Protein AF-A0A844Q6A8-F1 (afdb_monomer)

Structure (mmCIF, N/CA/C/O backbone):
data_AF-A0A844Q6A8-F1
#
_entry.id   AF-A0A844Q6A8-F1
#
loop_
_atom_site.group_PDB
_atom_site.id
_atom_site.type_symbol
_atom_site.label_atom_id
_atom_site.label_alt_id
_atom_site.label_comp_id
_atom_site.label_asym_id
_atom_site.label_entity_id
_atom_site.label_seq_id
_atom_site.pdbx_PDB_ins_code
_atom_site.Cartn_x
_atom_site.Cartn_y
_atom_site.Cartn_z
_atom_site.occupancy
_atom_site.B_iso_or_equiv
_atom_site.auth_seq_id
_atom_site.auth_comp_id
_atom_site.auth_asym_id
_atom_site.auth_atom_id
_atom_site.pdbx_PDB_model_num
ATOM 1 N N . MET A 1 1 ? -21.910 -9.516 9.594 1.00 77.38 1 MET A N 1
ATOM 2 C CA . MET A 1 1 ? -21.596 -9.516 11.043 1.00 77.38 1 MET A CA 1
ATOM 3 C C . MET A 1 1 ? -21.850 -10.848 11.758 1.00 77.38 1 MET A C 1
ATOM 5 O O . MET A 1 1 ? -20.913 -11.322 12.379 1.00 77.38 1 MET A O 1
ATOM 9 N N . LYS A 1 2 ? -23.026 -11.506 11.664 1.00 84.50 2 LYS A N 1
ATOM 10 C CA . LYS A 1 2 ? -23.306 -12.778 12.391 1.00 84.50 2 LYS A CA 1
ATOM 11 C C . LYS A 1 2 ? -22.202 -13.844 12.253 1.00 84.50 2 LYS A C 1
ATOM 13 O O . LYS A 1 2 ? -21.763 -14.394 13.256 1.00 84.50 2 LYS A O 1
ATOM 18 N N . GLN A 1 3 ? -21.728 -14.094 11.029 1.00 91.56 3 GLN A N 1
ATOM 19 C CA . GLN A 1 3 ? -20.680 -15.093 10.781 1.00 91.56 3 GLN A CA 1
ATOM 20 C C . GLN A 1 3 ? -19.295 -14.675 11.298 1.00 91.56 3 GLN A C 1
ATOM 22 O O . GLN A 1 3 ? -18.543 -15.528 11.748 1.00 91.56 3 GLN A O 1
ATOM 27 N N . LEU A 1 4 ? -18.984 -13.374 11.335 1.00 91.50 4 LEU A N 1
ATOM 28 C CA . LEU A 1 4 ? -17.759 -12.886 11.983 1.00 91.50 4 LEU A CA 1
ATOM 29 C C . LEU A 1 4 ? -17.814 -13.122 13.494 1.00 91.50 4 LEU A C 1
ATOM 31 O O . LEU A 1 4 ? -16.847 -13.591 14.072 1.00 91.50 4 LEU A O 1
ATOM 35 N N . GLY A 1 5 ? -18.976 -12.912 14.122 1.00 93.25 5 GLY A N 1
ATOM 36 C CA . GLY A 1 5 ? -19.170 -13.248 15.535 1.00 93.25 5 GLY A CA 1
ATOM 37 C C . GLY A 1 5 ? -19.019 -14.747 15.829 1.00 93.25 5 GLY A C 1
ATOM 38 O O . GLY A 1 5 ? -18.483 -15.113 16.871 1.00 93.25 5 GLY A O 1
ATOM 39 N N . LYS A 1 6 ? -19.453 -15.626 14.912 1.00 94.75 6 LYS A N 1
ATOM 40 C CA . LYS A 1 6 ? -19.176 -17.073 14.992 1.00 94.75 6 LYS A CA 1
ATOM 41 C C . LYS A 1 6 ? -17.676 -17.344 14.866 1.00 94.75 6 LYS A C 1
ATOM 43 O O . LYS A 1 6 ? -17.137 -18.055 15.706 1.00 94.75 6 LYS A O 1
ATOM 48 N N . PHE A 1 7 ? -17.008 -16.749 13.876 1.00 96.06 7 PHE A N 1
ATOM 49 C CA . PHE A 1 7 ? -15.565 -16.892 13.674 1.00 96.06 7 PHE A CA 1
ATOM 50 C C . PHE A 1 7 ? -14.767 -16.498 14.923 1.00 96.06 7 PHE A C 1
ATOM 52 O O . PHE A 1 7 ? -13.986 -17.301 15.423 1.00 96.06 7 PHE A O 1
ATOM 59 N N . SER A 1 8 ? -15.056 -15.334 15.512 1.00 96.06 8 SER A N 1
ATO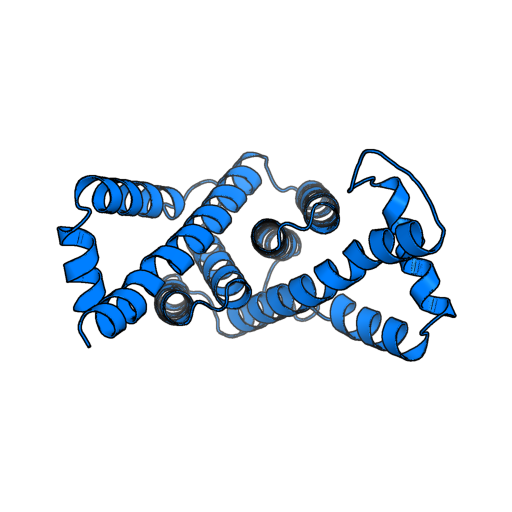M 60 C CA . SER A 1 8 ? -14.412 -14.884 16.751 1.00 96.06 8 SER A CA 1
ATOM 61 C C . SER A 1 8 ? -14.585 -15.874 17.908 1.00 96.06 8 SER A C 1
ATOM 63 O O . SER A 1 8 ? -13.649 -16.080 18.670 1.00 96.06 8 SER A O 1
ATOM 65 N N . LYS A 1 9 ? -15.746 -16.536 18.029 1.00 96.94 9 LYS A N 1
ATOM 66 C CA . LYS A 1 9 ? -15.982 -17.570 19.056 1.00 96.94 9 LYS A CA 1
ATOM 67 C C . LYS A 1 9 ? -15.253 -18.886 18.778 1.00 96.94 9 LYS A C 1
ATOM 69 O O . LYS A 1 9 ? -14.954 -19.607 19.723 1.00 96.94 9 LYS A O 1
ATOM 74 N N . LEU A 1 10 ? -14.992 -19.208 17.511 1.00 97.25 10 LEU A N 1
ATOM 75 C CA . LEU A 1 10 ? -14.234 -20.399 17.116 1.00 97.25 10 LEU A CA 1
ATOM 76 C C . LEU A 1 10 ? -12.726 -20.215 17.338 1.00 97.25 10 LEU A C 1
ATOM 78 O O . LEU A 1 10 ? -12.032 -21.185 17.628 1.00 97.25 10 LEU A O 1
ATOM 82 N N . THR A 1 11 ? -12.221 -18.982 17.246 1.00 96.88 11 THR A N 1
ATOM 83 C CA . THR A 1 11 ? -10.795 -18.658 17.419 1.00 96.88 11 THR A CA 1
ATOM 84 C C . THR A 1 11 ? -10.576 -17.508 18.418 1.00 96.88 11 THR A C 1
ATOM 86 O O . THR A 1 11 ? -9.990 -16.488 18.046 1.00 96.88 11 THR A O 1
ATOM 89 N N . PRO A 1 12 ? -11.024 -17.622 19.685 1.00 97.69 12 PRO A N 1
ATOM 90 C CA . PRO A 1 12 ? -11.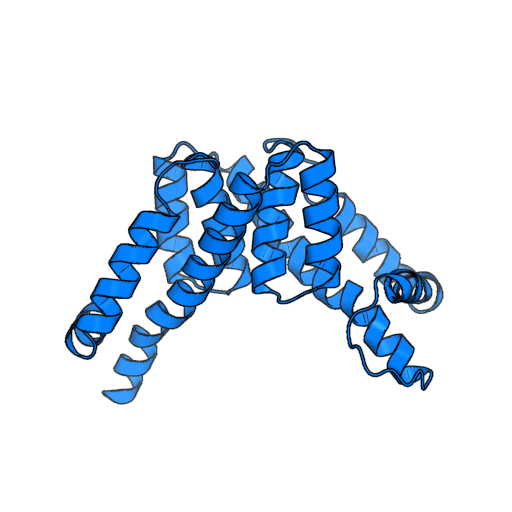106 -16.481 20.603 1.00 97.69 12 PRO A CA 1
ATOM 91 C C . PRO A 1 12 ? -9.743 -15.848 20.887 1.00 97.69 12 PRO A C 1
ATOM 93 O O . PRO A 1 12 ? -9.571 -14.654 20.680 1.00 97.69 12 PRO A O 1
ATOM 96 N N . LYS A 1 13 ? -8.729 -16.652 21.235 1.00 98.12 13 LYS A N 1
ATOM 97 C CA . LYS A 1 13 ? -7.377 -16.144 21.535 1.00 98.12 13 LYS A CA 1
ATOM 98 C C . LYS A 1 13 ? -6.770 -15.362 20.364 1.00 98.12 13 LYS A C 1
ATOM 100 O O . LYS A 1 13 ? -6.233 -14.277 20.559 1.00 98.12 13 LYS A O 1
ATOM 105 N N . SER A 1 14 ? -6.865 -15.906 19.150 1.00 97.69 14 SER A N 1
ATOM 106 C CA . SER A 1 14 ? -6.334 -15.263 17.942 1.00 97.69 14 SER A CA 1
ATOM 107 C C . SER A 1 14 ? -7.133 -14.021 17.557 1.00 97.69 14 SER A C 1
ATOM 109 O O . SER A 1 14 ? -6.548 -13.025 17.144 1.00 97.69 14 SER A O 1
ATOM 111 N N . ASN A 1 15 ? -8.458 -14.062 17.715 1.00 97.31 15 ASN A N 1
ATOM 112 C CA . ASN A 1 15 ? -9.315 -12.912 17.466 1.00 97.31 15 ASN A CA 1
ATOM 113 C C . ASN A 1 15 ? -8.988 -11.766 18.427 1.00 97.31 15 ASN A C 1
ATOM 115 O O . ASN A 1 15 ? -8.795 -10.646 17.972 1.00 97.31 15 ASN A O 1
ATOM 119 N N . ASP A 1 16 ? -8.880 -12.040 19.725 1.00 97.69 16 ASP A N 1
ATOM 120 C CA . ASP A 1 16 ? -8.599 -11.015 20.732 1.00 97.69 16 ASP A CA 1
ATOM 121 C C . ASP A 1 16 ? -7.222 -10.379 20.509 1.00 97.69 16 ASP A C 1
ATOM 123 O O . ASP A 1 16 ? -7.096 -9.155 20.546 1.00 97.69 16 ASP A O 1
ATOM 127 N N . ALA A 1 17 ? -6.208 -11.186 20.176 1.00 98.31 17 ALA A N 1
ATOM 128 C CA . ALA A 1 17 ? -4.882 -10.688 19.815 1.00 98.31 17 ALA A CA 1
ATOM 129 C C . ALA A 1 17 ? -4.913 -9.801 18.557 1.00 98.31 17 ALA A C 1
ATOM 131 O O . ALA A 1 17 ? -4.320 -8.722 18.552 1.00 98.31 17 ALA A O 1
ATOM 132 N N . PHE A 1 18 ? -5.637 -10.219 17.511 1.00 97.81 18 PHE A N 1
ATOM 133 C CA . PHE A 1 18 ? -5.799 -9.426 16.291 1.00 97.81 18 PHE A CA 1
ATOM 134 C C . PHE A 1 18 ? -6.503 -8.093 16.570 1.00 97.81 18 PHE A C 1
ATOM 136 O O . PHE A 1 18 ? -6.012 -7.052 16.143 1.00 97.81 18 PHE A O 1
ATOM 143 N N . GLN A 1 19 ? -7.610 -8.100 17.319 1.00 97.12 19 GLN A N 1
ATOM 144 C CA . GLN A 1 19 ? -8.348 -6.878 17.649 1.00 97.12 19 GLN A CA 1
ATOM 145 C C . GLN A 1 19 ? -7.512 -5.925 18.513 1.00 97.12 19 GLN A C 1
ATOM 147 O O . GLN A 1 19 ? -7.507 -4.720 18.261 1.00 97.12 19 GLN A O 1
ATOM 152 N N . ALA A 1 20 ? -6.767 -6.451 19.492 1.00 98.25 20 ALA A N 1
ATOM 153 C CA . ALA A 1 20 ? -5.880 -5.653 20.334 1.00 98.25 20 ALA A CA 1
ATOM 154 C C . ALA A 1 20 ? -4.760 -4.989 19.519 1.00 98.25 20 ALA A C 1
ATOM 156 O O . ALA A 1 20 ? -4.528 -3.789 19.655 1.00 98.25 20 ALA A O 1
ATOM 157 N N . TRP A 1 21 ? -4.096 -5.742 18.639 1.00 98.44 21 TRP A N 1
ATOM 158 C CA . TRP A 1 21 ? -3.063 -5.197 17.758 1.00 98.44 21 TRP A CA 1
ATOM 159 C C . TRP A 1 21 ? -3.629 -4.196 16.745 1.00 98.44 21 TRP A C 1
ATOM 161 O O . TRP A 1 21 ? -3.069 -3.112 16.596 1.00 98.44 21 TRP A O 1
ATOM 171 N N . ASN A 1 22 ? -4.762 -4.506 16.107 1.00 97.69 22 ASN A N 1
ATOM 172 C CA . ASN A 1 22 ? -5.424 -3.597 15.173 1.00 97.69 22 ASN A CA 1
ATOM 173 C C . ASN A 1 22 ? -5.773 -2.264 15.854 1.00 97.69 22 ASN A C 1
ATOM 175 O O . ASN A 1 22 ? -5.500 -1.199 15.310 1.00 97.69 22 ASN A O 1
ATOM 179 N N . ALA A 1 23 ? -6.291 -2.306 17.085 1.00 97.69 23 ALA A N 1
ATOM 180 C CA . ALA A 1 23 ? -6.550 -1.099 17.861 1.00 97.69 23 ALA A CA 1
ATOM 181 C C . ALA A 1 23 ? -5.272 -0.289 18.139 1.00 97.69 23 ALA A C 1
ATOM 183 O O . ALA A 1 23 ? -5.329 0.934 18.134 1.00 97.69 23 ALA A O 1
ATOM 184 N N . ILE A 1 24 ? -4.125 -0.939 18.368 1.00 98.12 24 ILE A N 1
ATOM 185 C CA . ILE A 1 24 ? -2.835 -0.258 18.562 1.00 98.12 24 ILE A CA 1
ATOM 186 C C . ILE A 1 24 ? -2.349 0.387 17.259 1.00 98.12 24 ILE A C 1
ATOM 188 O O . ILE A 1 24 ? -1.961 1.549 17.288 1.00 98.12 24 ILE A O 1
ATOM 192 N N . ALA A 1 25 ? -2.398 -0.326 16.130 1.00 98.12 25 ALA A N 1
ATOM 193 C CA . ALA A 1 25 ? -1.928 0.181 14.836 1.00 98.12 25 ALA A CA 1
ATOM 194 C C . ALA A 1 25 ? -2.643 1.481 14.421 1.00 98.12 25 ALA A C 1
ATOM 196 O O . ALA A 1 25 ? -2.016 2.405 13.895 1.00 98.12 25 ALA A O 1
ATOM 197 N N . PHE A 1 26 ? -3.941 1.568 14.722 1.00 97.94 26 PHE A N 1
ATOM 198 C CA . PHE A 1 26 ? -4.775 2.727 14.416 1.00 97.94 26 PHE A CA 1
ATOM 199 C C . PHE A 1 26 ? -4.738 3.846 15.460 1.00 97.94 26 PHE A C 1
ATOM 201 O O . PHE A 1 26 ? -5.289 4.900 15.177 1.00 97.94 26 PHE A O 1
ATOM 208 N N . LYS A 1 27 ? -4.100 3.678 16.629 1.00 97.31 27 LYS A N 1
ATOM 209 C CA . LYS A 1 27 ? -3.931 4.800 17.571 1.00 97.31 27 LYS A CA 1
ATOM 210 C C . LYS A 1 27 ? -3.090 5.894 16.933 1.00 97.31 27 LYS A C 1
ATOM 212 O O . LYS A 1 27 ? -2.070 5.592 16.325 1.00 97.31 27 LYS A O 1
ATOM 217 N N . GLU A 1 28 ? -3.483 7.145 17.116 1.00 97.38 28 GLU A N 1
ATOM 218 C CA . GLU A 1 28 ? -2.687 8.294 16.693 1.00 97.38 28 GLU A CA 1
ATOM 219 C C . GLU A 1 28 ? -1.272 8.260 17.296 1.00 97.38 28 GLU A C 1
ATOM 221 O O . GLU A 1 28 ? -1.080 7.866 18.451 1.00 97.38 28 GLU A O 1
ATOM 226 N N . GLY A 1 29 ? -0.287 8.631 16.480 1.00 97.81 29 GLY A N 1
ATOM 227 C CA . GLY A 1 29 ? 1.134 8.565 16.805 1.00 97.81 29 GLY A CA 1
ATOM 228 C C . GLY A 1 29 ? 1.934 9.483 15.887 1.00 97.81 29 GLY A C 1
ATOM 229 O O . GLY A 1 29 ? 1.615 10.664 15.773 1.00 97.81 29 GLY A O 1
ATOM 230 N N . ALA A 1 30 ? 2.961 8.953 15.223 1.00 98.44 30 ALA A N 1
ATOM 231 C CA . ALA A 1 30 ? 3.701 9.700 14.204 1.00 98.44 30 ALA A CA 1
ATOM 232 C C . ALA A 1 30 ? 2.805 10.082 13.011 1.00 98.44 30 ALA A C 1
ATOM 234 O O . ALA A 1 30 ? 2.976 11.152 12.431 1.00 98.44 30 ALA A O 1
ATOM 235 N N . LEU A 1 31 ? 1.823 9.238 12.678 1.00 98.69 31 LEU A N 1
ATOM 236 C CA . LEU A 1 31 ? 0.758 9.556 11.733 1.00 98.69 31 LEU A CA 1
ATOM 237 C C . LEU A 1 31 ? -0.521 9.940 12.490 1.00 98.69 31 LEU A C 1
ATOM 239 O O . LEU A 1 31 ? -0.923 9.280 13.457 1.00 98.69 31 LEU A O 1
ATOM 243 N N . SER A 1 32 ? -1.197 10.976 11.996 1.00 98.38 32 SER A N 1
ATOM 244 C CA . SER A 1 32 ? -2.503 11.401 12.504 1.00 98.38 32 SER A CA 1
ATOM 245 C C . SER A 1 32 ? -3.586 10.355 12.230 1.00 98.38 32 SER A C 1
ATOM 247 O O . SER A 1 32 ? -3.497 9.583 11.267 1.00 98.38 32 SER A O 1
ATOM 249 N N . GLN A 1 33 ? -4.666 10.371 13.020 1.00 97.94 33 GLN A N 1
ATOM 250 C CA . GLN A 1 33 ? -5.829 9.514 12.750 1.00 97.94 33 GLN A CA 1
ATOM 251 C C . GLN A 1 33 ? -6.382 9.743 11.335 1.00 97.94 33 GLN A C 1
ATOM 253 O O . GLN A 1 33 ? -6.729 8.783 10.648 1.00 97.94 33 GLN A O 1
ATOM 258 N N . ARG A 1 34 ? -6.420 11.008 10.884 1.00 98.06 34 ARG A N 1
ATOM 259 C CA . ARG A 1 34 ? -6.858 11.393 9.533 1.00 98.06 34 ARG A CA 1
ATOM 260 C C . ARG A 1 34 ? -6.081 10.614 8.471 1.00 98.06 34 ARG A C 1
ATOM 262 O O . ARG A 1 34 ? -6.688 9.932 7.650 1.00 98.06 34 ARG A O 1
ATOM 269 N N . LEU A 1 35 ? -4.749 10.668 8.515 1.00 98.62 35 LEU A N 1
ATOM 270 C CA . LEU A 1 35 ? -3.913 10.021 7.505 1.00 98.62 3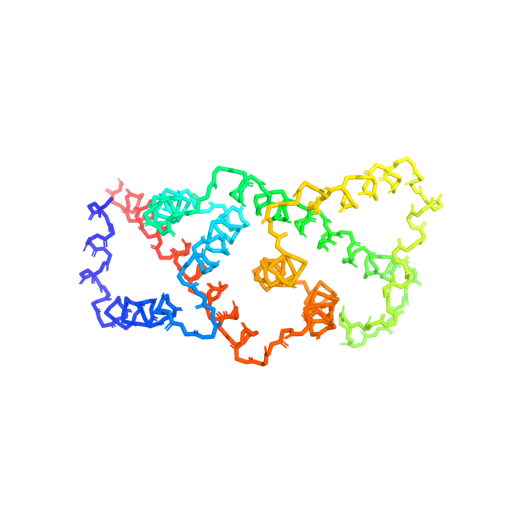5 LEU A CA 1
ATOM 271 C C . LEU A 1 35 ? -4.007 8.491 7.573 1.00 98.62 35 LEU A C 1
ATOM 273 O O . LEU A 1 35 ? -4.106 7.844 6.532 1.00 98.62 35 LEU A O 1
ATOM 277 N N . LYS A 1 36 ? -4.063 7.906 8.777 1.00 98.75 36 LYS A N 1
ATOM 278 C CA . LYS A 1 36 ? -4.225 6.451 8.947 1.00 98.75 36 LYS A CA 1
ATOM 279 C C . LYS A 1 36 ? -5.500 5.923 8.291 1.00 98.75 36 LYS A C 1
ATOM 281 O O . LYS A 1 36 ? -5.455 4.879 7.644 1.00 98.75 36 LYS A O 1
ATOM 286 N N . GLU A 1 37 ? -6.619 6.637 8.411 1.00 98.69 37 GLU A N 1
ATOM 287 C CA . GLU A 1 37 ? -7.873 6.222 7.771 1.00 98.69 37 GLU A CA 1
ATOM 288 C C . GLU A 1 37 ? -7.854 6.412 6.247 1.00 98.69 37 GLU A C 1
ATOM 290 O O . GLU A 1 37 ? -8.363 5.554 5.527 1.00 98.69 37 GLU A O 1
ATOM 295 N N . ILE A 1 38 ? -7.209 7.466 5.731 1.00 98.69 38 ILE A N 1
ATOM 296 C CA . ILE A 1 38 ? -7.003 7.641 4.280 1.00 98.69 38 ILE A CA 1
ATOM 297 C C . ILE A 1 38 ? -6.189 6.466 3.715 1.00 98.69 38 ILE A C 1
ATOM 299 O O . ILE A 1 38 ? -6.587 5.828 2.736 1.00 98.69 38 ILE A O 1
ATOM 303 N N . MET A 1 39 ? -5.081 6.121 4.377 1.00 98.81 39 MET A N 1
ATOM 304 C CA . MET A 1 39 ? -4.256 4.965 4.020 1.00 98.81 39 MET A CA 1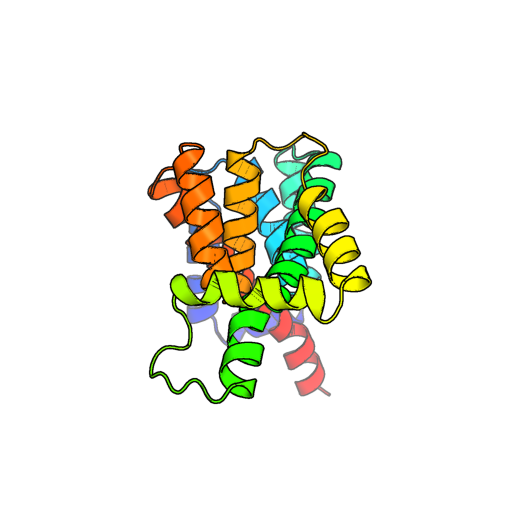
ATOM 305 C C . MET A 1 39 ? -5.056 3.664 4.095 1.00 98.81 39 MET A C 1
ATOM 307 O O . MET A 1 39 ? -4.934 2.813 3.216 1.00 98.81 39 MET A O 1
ATOM 311 N N . ALA A 1 40 ? -5.904 3.505 5.113 1.00 98.75 40 ALA A N 1
ATOM 312 C CA . ALA A 1 40 ? -6.750 2.330 5.267 1.00 98.75 40 ALA A CA 1
ATOM 313 C C . ALA A 1 40 ? -7.745 2.166 4.110 1.00 98.75 40 ALA A C 1
ATOM 315 O O . ALA A 1 40 ? -7.919 1.051 3.616 1.00 98.75 40 ALA A O 1
ATOM 316 N N . VAL A 1 41 ? -8.348 3.258 3.631 1.00 98.75 41 VAL A N 1
ATOM 317 C CA . VAL A 1 41 ? -9.237 3.247 2.458 1.00 98.75 41 VAL A CA 1
ATOM 318 C C . VAL A 1 41 ? -8.473 2.859 1.186 1.00 98.75 41 VAL A C 1
ATOM 320 O O . VAL A 1 41 ? -8.909 1.954 0.469 1.00 98.75 41 VAL A O 1
ATOM 323 N N . ALA A 1 42 ? -7.299 3.449 0.938 1.00 98.56 42 ALA A N 1
ATOM 324 C CA . ALA A 1 42 ? -6.448 3.097 -0.206 1.00 98.56 42 ALA A CA 1
ATOM 325 C C . ALA A 1 42 ? -6.018 1.615 -0.178 1.00 98.56 42 ALA A C 1
ATOM 327 O O . ALA A 1 42 ? -6.105 0.889 -1.175 1.00 98.56 42 ALA A O 1
ATOM 328 N N . CYS A 1 43 ? -5.622 1.120 0.992 1.00 98.69 43 CYS A N 1
ATOM 329 C CA . CYS A 1 43 ? -5.285 -0.280 1.230 1.00 98.69 43 CYS A CA 1
ATOM 330 C C . CYS A 1 43 ? -6.495 -1.219 1.049 1.00 98.69 43 CYS A C 1
ATOM 332 O O . CYS A 1 43 ? -6.368 -2.293 0.454 1.00 98.69 43 CYS A O 1
ATOM 334 N N . ALA A 1 44 ? -7.688 -0.827 1.506 1.00 98.38 44 ALA A N 1
ATOM 335 C CA . ALA A 1 44 ? -8.920 -1.593 1.317 1.00 98.38 44 ALA A CA 1
ATOM 336 C C . ALA A 1 44 ? -9.288 -1.730 -0.172 1.00 98.38 44 ALA A C 1
ATOM 338 O O . ALA A 1 44 ? -9.607 -2.832 -0.626 1.00 98.38 44 ALA A O 1
ATOM 339 N N . ALA A 1 45 ? -9.164 -0.649 -0.948 1.00 98.25 45 ALA A N 1
ATOM 340 C CA . ALA A 1 45 ? -9.338 -0.677 -2.402 1.00 98.25 45 ALA A CA 1
ATOM 341 C C . ALA A 1 45 ? -8.265 -1.539 -3.099 1.00 98.25 45 ALA A C 1
ATOM 343 O O . ALA A 1 45 ? -8.542 -2.276 -4.053 1.00 98.25 45 ALA A O 1
ATOM 344 N N . THR A 1 46 ? -7.035 -1.521 -2.583 1.00 98.31 46 THR A N 1
ATOM 345 C CA . THR A 1 46 ? -5.937 -2.345 -3.102 1.00 98.31 46 THR A CA 1
ATOM 346 C C . THR A 1 46 ? -6.185 -3.838 -2.857 1.00 98.31 46 THR A C 1
ATOM 348 O O . THR A 1 46 ? -6.028 -4.649 -3.769 1.00 98.31 46 THR A O 1
ATOM 351 N N . THR A 1 47 ? -6.663 -4.217 -1.672 1.00 97.44 47 THR A N 1
ATOM 352 C CA . THR A 1 47 ? -6.985 -5.617 -1.330 1.00 97.44 47 THR A CA 1
ATOM 353 C C . THR A 1 47 ? -8.319 -6.114 -1.899 1.00 97.44 47 THR A C 1
ATOM 355 O O . THR A 1 47 ? -8.554 -7.321 -1.913 1.00 97.44 47 THR A O 1
ATOM 358 N N . GLY A 1 48 ? -9.208 -5.219 -2.345 1.00 96.50 48 GLY A N 1
ATOM 359 C CA . GLY A 1 48 ? -10.568 -5.579 -2.770 1.00 96.50 48 GLY A CA 1
ATOM 360 C C . GLY A 1 48 ? -11.461 -6.026 -1.602 1.00 96.50 48 GLY A C 1
ATOM 361 O O . GLY A 1 48 ? -12.289 -6.932 -1.742 1.00 96.50 48 GLY A O 1
ATOM 362 N N . CYS A 1 49 ? -11.246 -5.459 -0.412 1.00 97.25 49 CYS A N 1
ATOM 363 C CA . CYS A 1 49 ? -12.019 -5.779 0.786 1.00 97.25 49 CYS A CA 1
ATOM 364 C C . CYS A 1 49 ? -13.209 -4.819 0.959 1.00 97.25 49 CYS A C 1
ATOM 366 O O . CYS A 1 49 ? -13.074 -3.782 1.605 1.00 97.25 49 CYS A O 1
ATOM 368 N N . ASP A 1 50 ? -14.398 -5.195 0.476 1.00 95.44 50 ASP A N 1
ATOM 369 C CA . ASP A 1 50 ? -15.610 -4.356 0.589 1.00 95.44 50 ASP A CA 1
ATOM 370 C C . ASP A 1 50 ? -15.988 -4.026 2.044 1.00 95.44 50 ASP A C 1
ATOM 372 O O . ASP A 1 50 ? -16.412 -2.915 2.353 1.00 95.44 50 ASP A O 1
ATOM 376 N N . PHE A 1 51 ? -15.796 -4.977 2.967 1.00 95.12 51 PHE A N 1
ATOM 377 C CA . PHE A 1 51 ? -16.035 -4.751 4.397 1.00 95.12 51 PHE A CA 1
ATOM 378 C C . PHE A 1 51 ? -15.087 -3.700 4.977 1.00 95.12 51 PHE A C 1
ATOM 380 O O . PHE A 1 51 ? -15.507 -2.862 5.772 1.00 95.12 51 PHE A O 1
ATOM 387 N N . CYS A 1 52 ? -13.815 -3.755 4.585 1.00 97.25 52 CYS A N 1
ATOM 388 C CA . CYS A 1 52 ? -12.803 -2.804 5.018 1.00 97.25 52 CYS A CA 1
ATOM 389 C C . CYS A 1 52 ? -13.086 -1.427 4.406 1.00 97.25 52 CYS A C 1
ATOM 391 O O . CYS A 1 52 ? -12.977 -0.424 5.104 1.00 97.25 52 CYS A O 1
ATOM 393 N N . LEU A 1 53 ? -13.516 -1.382 3.139 1.00 97.31 53 LEU A N 1
ATOM 394 C CA . LEU A 1 53 ? -13.882 -0.146 2.457 1.00 97.31 53 LEU A CA 1
ATOM 395 C C . LEU A 1 53 ? -15.053 0.546 3.166 1.00 97.31 53 LEU A C 1
ATOM 397 O O . LEU A 1 53 ? -14.956 1.729 3.476 1.00 97.31 53 LEU A O 1
ATOM 401 N N . ASP A 1 54 ? -16.116 -0.188 3.508 1.00 97.06 54 ASP A N 1
ATOM 402 C CA . ASP A 1 54 ? -17.250 0.361 4.265 1.00 97.06 54 ASP A CA 1
ATOM 403 C C . ASP A 1 54 ? -16.830 0.868 5.656 1.00 97.06 54 ASP A C 1
ATOM 405 O O . ASP A 1 54 ? -17.184 1.981 6.058 1.00 97.06 54 ASP A O 1
ATOM 409 N N . LEU A 1 55 ? -16.053 0.066 6.392 1.00 97.00 55 LEU A N 1
ATOM 410 C CA . LEU A 1 55 ? -15.629 0.394 7.752 1.00 97.00 55 LEU A CA 1
ATOM 411 C C . LEU A 1 55 ? -14.741 1.644 7.788 1.00 97.00 55 LEU A C 1
ATOM 413 O O . LEU A 1 55 ? -15.032 2.581 8.541 1.00 97.00 55 LEU A O 1
ATOM 417 N N . HIS A 1 56 ? -13.686 1.658 6.973 1.00 98.38 56 HIS A N 1
ATOM 418 C CA . HIS A 1 56 ? -12.683 2.717 6.980 1.00 98.38 56 HIS A CA 1
ATOM 419 C C . HIS A 1 56 ? -13.161 3.981 6.271 1.00 98.38 56 HIS A C 1
ATOM 421 O O . HIS A 1 56 ? -12.836 5.065 6.735 1.00 98.38 56 HIS A O 1
ATOM 427 N N . SER A 1 57 ? -14.046 3.903 5.270 1.00 98.31 57 SER A N 1
ATOM 428 C CA . SER A 1 57 ? -14.653 5.120 4.695 1.00 98.31 57 SER A CA 1
ATOM 429 C C . SER A 1 57 ? -15.506 5.864 5.728 1.00 98.31 57 SER A C 1
ATOM 431 O O . SER A 1 57 ? -15.453 7.088 5.847 1.00 98.31 57 SER A O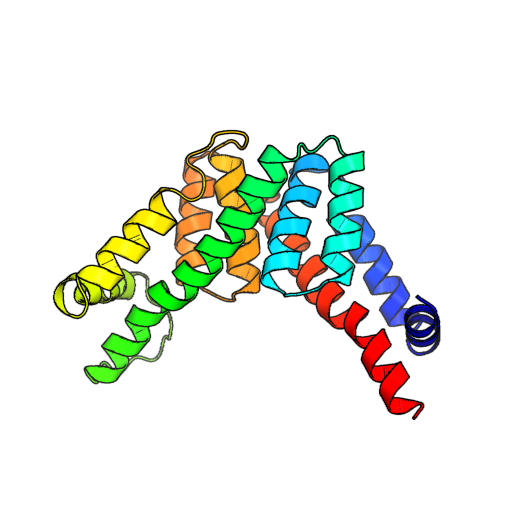 1
ATOM 433 N N . LYS A 1 58 ? -16.266 5.130 6.554 1.00 98.44 58 LYS A N 1
ATOM 434 C CA . LYS A 1 58 ? -17.030 5.733 7.658 1.00 98.44 58 LYS A CA 1
ATOM 435 C C . LYS A 1 58 ? -16.116 6.284 8.754 1.00 98.44 58 LYS A C 1
ATOM 437 O O . LYS A 1 58 ? -16.474 7.277 9.385 1.00 98.44 58 LYS A O 1
ATOM 442 N N . ALA A 1 59 ? -14.987 5.630 9.025 1.00 98.19 59 ALA A N 1
ATOM 443 C CA . ALA A 1 59 ? -14.005 6.098 10.001 1.00 98.19 59 ALA A CA 1
ATOM 444 C C . ALA A 1 59 ? -13.270 7.354 9.517 1.00 98.19 59 ALA A C 1
ATOM 446 O O . ALA A 1 59 ? -13.212 8.323 10.267 1.00 98.19 59 ALA A O 1
ATOM 447 N N . ALA A 1 60 ? -12.852 7.387 8.252 1.00 98.31 60 ALA A N 1
ATOM 448 C CA . ALA A 1 60 ? -12.279 8.551 7.588 1.00 98.31 60 ALA A CA 1
ATOM 449 C C . ALA A 1 60 ? -13.211 9.767 7.686 1.00 98.31 60 ALA A C 1
ATOM 451 O O . ALA A 1 60 ? -12.806 10.818 8.179 1.00 98.31 60 ALA A O 1
ATOM 452 N N . LYS A 1 61 ? -14.502 9.599 7.360 1.00 98.31 61 LYS A N 1
ATOM 453 C CA . LYS A 1 61 ? -15.500 10.670 7.517 1.00 98.31 61 LYS A CA 1
ATOM 454 C C . LYS A 1 61 ? -15.596 11.184 8.959 1.00 98.31 61 LYS A C 1
ATOM 456 O O . LYS A 1 61 ? -15.710 12.385 9.179 1.00 98.31 61 LYS A O 1
ATOM 461 N N . ARG A 1 62 ? -15.550 10.293 9.958 1.00 98.12 62 ARG A N 1
ATOM 462 C CA . ARG A 1 62 ? -15.541 10.689 11.382 1.00 98.12 62 ARG A CA 1
ATOM 463 C C . ARG A 1 62 ? -14.247 11.397 11.791 1.00 98.12 62 ARG A C 1
ATOM 465 O O . ARG A 1 62 ? -14.296 12.224 12.692 1.00 98.12 62 ARG A O 1
ATOM 472 N N . ALA A 1 63 ? -13.130 11.083 11.141 1.00 97.19 63 ALA A N 1
ATOM 473 C CA . ALA A 1 63 ? -11.834 11.729 11.339 1.00 97.19 63 ALA A CA 1
ATOM 474 C C . ALA A 1 63 ? -11.693 13.063 10.575 1.00 97.19 63 ALA A C 1
ATOM 476 O O . ALA A 1 63 ? -10.620 13.660 10.599 1.00 97.19 63 ALA A O 1
ATOM 477 N N . GLY A 1 64 ? -12.756 13.536 9.911 1.00 96.75 64 GLY A N 1
ATOM 478 C CA . GLY A 1 64 ? -12.767 14.813 9.194 1.00 96.75 64 GLY A CA 1
ATOM 479 C C . GLY A 1 64 ? -12.141 14.769 7.799 1.00 96.75 64 GLY A C 1
ATOM 480 O O . GLY A 1 64 ? -11.877 15.828 7.242 1.00 96.75 64 GLY A O 1
ATOM 481 N N . VAL A 1 65 ? -11.910 13.576 7.244 1.00 98.19 65 VAL A N 1
ATOM 482 C CA . VAL A 1 65 ? -11.400 13.403 5.876 1.00 98.19 65 VAL A CA 1
ATOM 483 C C . VAL A 1 65 ? -12.456 13.856 4.864 1.00 98.19 65 VAL A C 1
ATOM 485 O O . VAL A 1 65 ? -13.635 13.506 5.010 1.00 98.19 65 VAL A O 1
ATOM 488 N N . THR A 1 66 ? -12.044 14.608 3.843 1.00 97.50 66 THR A N 1
ATOM 489 C CA . THR A 1 66 ? -12.947 15.100 2.787 1.00 97.50 66 THR A CA 1
ATOM 490 C C . THR A 1 66 ? -13.152 14.077 1.664 1.00 97.50 66 THR A C 1
ATOM 492 O O . THR A 1 66 ? -12.439 13.076 1.564 1.00 97.50 66 THR A O 1
ATOM 495 N N . GLU A 1 67 ? -14.155 14.295 0.808 1.00 96.19 67 GLU A N 1
ATOM 496 C CA . GLU A 1 67 ? -14.392 13.412 -0.344 1.00 96.19 67 GLU A CA 1
ATOM 497 C C . GLU A 1 67 ? -13.261 13.517 -1.374 1.00 96.19 67 GLU A C 1
ATOM 499 O O . GLU A 1 67 ? -12.885 12.509 -1.968 1.00 96.19 67 GLU A O 1
ATOM 504 N N . GLU A 1 68 ? -12.672 14.703 -1.525 1.00 95.62 68 GLU A N 1
ATOM 505 C CA . GLU A 1 68 ? -11.527 14.962 -2.398 1.00 95.62 68 GLU A CA 1
ATOM 506 C C . GLU A 1 68 ? -10.281 14.192 -1.938 1.00 95.62 68 GLU A C 1
ATOM 508 O O . GLU A 1 68 ? -9.645 13.524 -2.749 1.00 95.62 68 GLU A O 1
ATOM 513 N N . GLU A 1 69 ? -9.986 14.184 -0.633 1.00 96.94 69 GLU A N 1
ATOM 514 C CA . GLU A 1 69 ? -8.860 13.422 -0.072 1.00 96.94 69 GLU A CA 1
ATOM 515 C C . GLU A 1 69 ? -9.035 11.909 -0.282 1.00 96.94 69 GLU A C 1
ATOM 517 O O . GLU A 1 69 ? -8.078 11.196 -0.600 1.00 96.94 69 GLU A O 1
ATOM 522 N N . ILE A 1 70 ? -10.267 11.402 -0.139 1.00 97.12 70 ILE A N 1
ATOM 523 C CA . ILE A 1 70 ? -10.590 9.998 -0.431 1.00 97.12 70 ILE A CA 1
ATOM 524 C C . ILE A 1 70 ? -10.456 9.700 -1.926 1.00 97.12 70 ILE A C 1
ATOM 526 O O . ILE A 1 70 ? -9.894 8.664 -2.286 1.00 97.12 70 ILE A O 1
ATOM 530 N N . ALA A 1 71 ? -10.950 10.579 -2.799 1.00 96.00 71 ALA A N 1
ATOM 531 C CA . ALA A 1 71 ? -10.842 10.411 -4.244 1.00 96.00 71 ALA A CA 1
ATOM 532 C C . ALA A 1 71 ? -9.373 10.384 -4.697 1.00 96.00 71 ALA A C 1
ATOM 534 O O . ALA A 1 71 ? -8.981 9.481 -5.443 1.00 96.00 71 ALA A O 1
ATOM 535 N N . GLU A 1 72 ? -8.548 11.300 -4.180 1.00 96.25 72 GLU A N 1
ATOM 536 C CA . GLU A 1 72 ? -7.107 11.347 -4.441 1.00 96.25 72 GLU A CA 1
ATOM 537 C C . GLU A 1 72 ? -6.435 10.042 -3.979 1.00 96.25 72 GLU A C 1
ATOM 539 O O . GLU A 1 72 ? -5.744 9.388 -4.761 1.00 96.25 72 GLU A O 1
ATOM 544 N N . ALA A 1 73 ? -6.714 9.575 -2.757 1.00 96.75 73 ALA A N 1
ATOM 545 C CA . ALA A 1 73 ? -6.151 8.329 -2.228 1.00 96.75 73 ALA A CA 1
ATOM 546 C C . ALA A 1 73 ? -6.573 7.070 -3.011 1.00 96.75 73 ALA A C 1
ATOM 548 O O . ALA A 1 73 ? -5.775 6.143 -3.183 1.00 96.75 73 ALA A O 1
ATOM 549 N N . LEU A 1 74 ? -7.807 7.025 -3.520 1.00 97.06 74 LEU A N 1
ATOM 550 C CA . LEU A 1 74 ? -8.280 5.940 -4.384 1.00 97.06 74 LEU A CA 1
ATOM 551 C C . LEU A 1 74 ? -7.597 5.965 -5.759 1.00 97.06 74 LEU A C 1
ATOM 553 O O . LEU A 1 74 ? -7.294 4.898 -6.305 1.00 97.06 74 LEU A O 1
ATOM 557 N N . MET A 1 75 ? -7.308 7.147 -6.314 1.00 96.44 75 MET A N 1
ATOM 558 C CA . MET A 1 75 ? -6.514 7.245 -7.542 1.00 96.44 75 MET A CA 1
ATOM 559 C C . MET A 1 75 ? -5.056 6.874 -7.330 1.00 96.44 75 MET A C 1
ATOM 561 O O . MET A 1 75 ? -4.512 6.166 -8.175 1.00 96.44 75 MET A O 1
ATOM 565 N N . LEU A 1 76 ? -4.452 7.224 -6.191 1.00 96.69 76 LEU A N 1
ATOM 566 C CA . LEU A 1 76 ? -3.129 6.712 -5.826 1.00 96.69 76 LEU A CA 1
ATOM 567 C C . LEU A 1 76 ? -3.137 5.183 -5.771 1.00 96.69 76 LEU A C 1
ATOM 569 O O . LEU A 1 76 ? -2.317 4.555 -6.425 1.00 96.69 76 LEU A O 1
ATOM 573 N N . ALA A 1 77 ? -4.109 4.558 -5.096 1.00 97.38 77 ALA A N 1
ATOM 574 C CA . ALA A 1 77 ? -4.220 3.095 -5.056 1.00 97.38 77 ALA A CA 1
ATOM 575 C C . ALA A 1 77 ? -4.386 2.464 -6.454 1.00 97.38 77 ALA A C 1
ATOM 577 O O . ALA A 1 77 ? -3.824 1.402 -6.741 1.00 97.38 77 ALA A O 1
ATOM 578 N N . THR A 1 78 ? -5.142 3.121 -7.337 1.00 97.25 78 THR A N 1
ATOM 579 C CA . THR A 1 78 ? -5.341 2.687 -8.728 1.00 97.25 78 THR A CA 1
ATOM 580 C C . THR A 1 78 ? -4.038 2.788 -9.525 1.00 97.25 78 THR A C 1
ATOM 582 O O . THR A 1 78 ? -3.640 1.825 -10.187 1.00 97.25 78 THR A O 1
ATOM 585 N N . ALA A 1 79 ? -3.334 3.915 -9.411 1.00 96.38 79 ALA A N 1
ATOM 586 C CA . ALA A 1 79 ? -2.042 4.142 -10.043 1.00 96.38 79 ALA A CA 1
ATOM 587 C C . ALA A 1 79 ? -0.970 3.184 -9.514 1.00 96.38 79 ALA A C 1
ATOM 589 O O . ALA A 1 79 ? -0.252 2.599 -10.318 1.00 96.38 79 ALA A O 1
ATOM 590 N N . SER A 1 80 ? -0.920 2.925 -8.205 1.00 96.56 80 SER A N 1
ATOM 591 C CA . SER A 1 80 ? -0.020 1.942 -7.592 1.00 96.56 80 SER A CA 1
ATOM 592 C C . SER A 1 80 ? -0.213 0.546 -8.164 1.00 96.56 80 SER A C 1
ATOM 594 O O . SER A 1 80 ? 0.762 -0.145 -8.449 1.00 96.56 80 SER A O 1
ATOM 596 N N . LYS A 1 81 ? -1.466 0.113 -8.355 1.00 97.12 81 LYS A N 1
ATOM 597 C CA . LYS A 1 81 ? -1.772 -1.194 -8.954 1.00 97.12 81 LYS A CA 1
ATOM 598 C C . LYS A 1 81 ? -1.249 -1.307 -10.383 1.00 97.12 81 LYS A C 1
ATOM 600 O O . LYS A 1 81 ? -0.637 -2.320 -10.720 1.00 97.12 81 LYS A O 1
ATOM 605 N N . ALA A 1 82 ? -1.460 -0.276 -11.200 1.00 96.81 82 ALA A N 1
ATOM 606 C CA . ALA A 1 82 ? -0.913 -0.227 -12.554 1.00 96.81 82 ALA A CA 1
ATOM 607 C C . ALA A 1 82 ? 0.627 -0.173 -12.534 1.00 96.81 82 ALA A C 1
ATOM 609 O O . ALA A 1 82 ? 1.290 -0.926 -13.245 1.00 96.81 82 ALA A O 1
ATOM 610 N N . GLY A 1 83 ? 1.192 0.674 -11.671 1.00 95.94 83 GLY A N 1
ATOM 611 C CA . GLY A 1 83 ? 2.627 0.883 -11.510 1.00 95.94 83 GLY A CA 1
ATOM 612 C C . GLY A 1 83 ? 3.372 -0.361 -11.042 1.00 95.94 83 GLY A C 1
ATOM 613 O O . GLY A 1 83 ? 4.455 -0.634 -11.545 1.00 95.94 83 GLY A O 1
ATOM 614 N N . ALA A 1 84 ? 2.784 -1.168 -10.156 1.00 96.75 84 ALA A N 1
ATOM 615 C CA . ALA A 1 84 ? 3.380 -2.427 -9.721 1.00 96.75 84 ALA A CA 1
ATOM 616 C C . ALA A 1 84 ? 3.519 -3.427 -10.874 1.00 96.75 84 ALA A C 1
ATOM 618 O O . ALA A 1 84 ? 4.600 -3.981 -11.074 1.00 96.75 84 ALA A O 1
ATOM 619 N N . ALA A 1 85 ? 2.462 -3.622 -11.670 1.00 96.19 85 ALA A N 1
ATOM 620 C CA . ALA A 1 85 ? 2.528 -4.487 -12.847 1.00 96.19 85 ALA A CA 1
ATOM 621 C C . ALA A 1 85 ? 3.569 -3.979 -13.859 1.00 96.19 85 ALA A C 1
ATOM 623 O O . ALA A 1 85 ? 4.372 -4.760 -14.365 1.00 96.19 85 ALA A O 1
ATOM 624 N N . PHE A 1 86 ? 3.598 -2.664 -14.093 1.00 96.00 86 PHE A N 1
ATOM 625 C CA . PHE A 1 86 ? 4.572 -2.025 -14.974 1.00 96.00 86 PHE A CA 1
ATOM 626 C C . PHE A 1 86 ? 6.019 -2.204 -14.485 1.00 96.00 86 PHE A C 1
ATOM 628 O O . PHE A 1 86 ? 6.878 -2.624 -15.257 1.00 96.00 86 PHE A O 1
ATOM 635 N N . ALA A 1 87 ? 6.291 -1.960 -13.200 1.00 95.56 87 ALA A N 1
ATOM 636 C CA . ALA A 1 87 ? 7.624 -2.094 -12.614 1.00 95.56 87 ALA A CA 1
ATOM 637 C C . ALA A 1 87 ? 8.137 -3.541 -12.675 1.00 95.56 87 ALA A C 1
ATOM 639 O O . ALA A 1 87 ? 9.288 -3.784 -13.037 1.00 95.56 87 ALA A O 1
ATOM 640 N N . HIS A 1 88 ? 7.270 -4.524 -12.412 1.00 95.50 88 HIS A N 1
ATOM 641 C CA . HIS A 1 88 ? 7.603 -5.938 -12.598 1.00 95.50 88 HIS A CA 1
ATOM 642 C C . HIS A 1 88 ? 7.809 -6.333 -14.071 1.00 95.50 88 HIS A C 1
ATOM 644 O O . HIS A 1 88 ? 8.416 -7.371 -14.339 1.00 95.50 88 HIS A O 1
ATOM 650 N N . GLY A 1 89 ? 7.401 -5.493 -15.027 1.00 94.94 89 GLY A N 1
ATOM 651 C CA . GLY A 1 89 ? 7.732 -5.640 -16.444 1.00 94.94 89 GLY A CA 1
ATOM 652 C C . GLY A 1 89 ? 9.240 -5.682 -16.707 1.00 94.94 89 GLY A C 1
ATOM 653 O O . GLY A 1 89 ? 9.670 -6.389 -17.615 1.00 94.94 89 GLY A O 1
ATOM 654 N N . ALA A 1 90 ? 10.061 -5.037 -15.868 1.00 95.0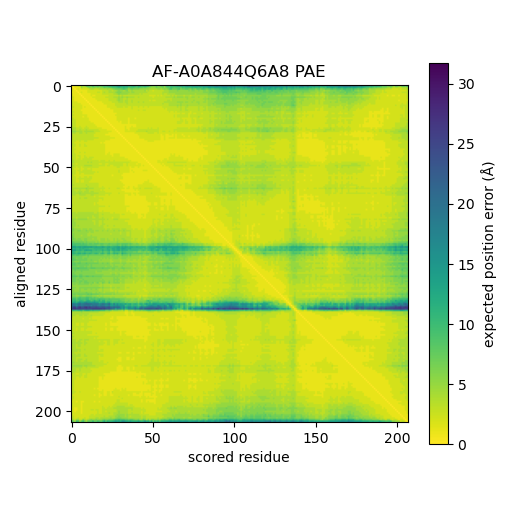0 90 ALA A N 1
ATOM 655 C CA . ALA A 1 90 ? 11.517 -5.165 -15.937 1.00 95.00 90 ALA A CA 1
ATOM 656 C C . ALA A 1 90 ? 11.980 -6.630 -15.813 1.00 95.00 90 ALA A C 1
ATOM 658 O O . ALA A 1 90 ? 12.832 -7.078 -16.577 1.00 95.00 90 ALA A O 1
ATOM 659 N N . ASN A 1 91 ? 11.369 -7.399 -14.908 1.00 94.75 91 ASN A N 1
ATOM 660 C CA . ASN A 1 91 ? 11.688 -8.815 -14.723 1.00 94.75 91 ASN A CA 1
ATOM 661 C C . ASN A 1 91 ? 11.201 -9.665 -15.892 1.00 94.75 91 ASN A C 1
ATOM 663 O O . ASN A 1 91 ? 11.902 -10.580 -16.307 1.00 94.75 91 ASN A O 1
ATOM 667 N N . ALA A 1 92 ? 10.021 -9.355 -16.436 1.00 94.94 92 ALA A N 1
ATOM 668 C CA . ALA A 1 92 ? 9.497 -10.055 -17.604 1.00 94.94 92 ALA A CA 1
ATOM 669 C C . ALA A 1 92 ? 10.414 -9.877 -18.826 1.00 94.94 92 ALA A C 1
ATOM 671 O O . ALA A 1 92 ? 10.714 -10.851 -19.512 1.00 94.94 92 ALA A O 1
ATOM 672 N N . LEU A 1 93 ? 10.902 -8.655 -19.061 1.00 96.00 93 LEU A N 1
ATOM 673 C CA . LEU A 1 93 ? 11.831 -8.357 -20.152 1.00 96.00 93 LEU A CA 1
ATOM 674 C C . LEU A 1 93 ? 13.207 -8.999 -19.929 1.00 96.00 93 LEU A C 1
ATOM 676 O O . LEU A 1 93 ? 13.743 -9.615 -20.842 1.00 96.00 93 LEU A O 1
ATOM 680 N N . ASN A 1 94 ? 13.756 -8.928 -18.713 1.00 95.06 94 ASN A N 1
ATOM 681 C CA . ASN A 1 94 ? 15.007 -9.618 -18.380 1.00 95.06 94 ASN A CA 1
ATOM 682 C C . ASN A 1 94 ? 14.900 -11.137 -18.583 1.00 95.06 94 ASN A C 1
ATOM 684 O O . ASN A 1 94 ? 15.808 -11.745 -19.144 1.00 95.06 94 ASN A O 1
ATOM 688 N N . ALA A 1 95 ? 13.782 -11.741 -18.171 1.00 94.56 95 ALA A N 1
ATOM 689 C CA . ALA A 1 95 ? 13.533 -13.163 -18.375 1.00 94.56 95 ALA A CA 1
ATOM 690 C C . ALA A 1 95 ? 13.413 -13.521 -19.865 1.00 94.56 95 ALA A C 1
ATOM 692 O O . ALA A 1 95 ? 13.929 -14.555 -20.283 1.00 94.56 95 ALA A O 1
ATOM 693 N N . PHE A 1 96 ? 12.765 -12.672 -20.671 1.00 95.94 96 PHE A N 1
ATOM 694 C CA . PHE A 1 96 ? 12.677 -12.859 -22.122 1.00 95.94 96 PHE A CA 1
ATOM 695 C C . PHE A 1 96 ? 14.059 -12.838 -22.792 1.00 95.94 96 PHE A C 1
ATOM 697 O O . PHE A 1 96 ? 14.334 -13.668 -23.656 1.00 95.94 96 PHE A O 1
ATOM 704 N N . ASP A 1 97 ? 14.943 -11.947 -22.343 1.00 95.56 97 ASP A N 1
ATOM 705 C CA . ASP A 1 97 ? 16.307 -11.812 -22.866 1.00 95.56 97 ASP A CA 1
ATOM 706 C C . ASP A 1 97 ? 17.292 -12.867 -22.333 1.00 95.56 97 ASP A C 1
ATOM 708 O O . ASP A 1 97 ? 18.469 -12.853 -22.697 1.00 95.56 97 ASP A O 1
ATOM 712 N N . GLY A 1 98 ? 16.839 -13.784 -21.471 1.00 94.81 98 GLY A N 1
ATOM 713 C CA . GLY A 1 98 ? 17.689 -14.823 -20.887 1.00 94.81 98 GLY A CA 1
ATOM 714 C C . GLY A 1 98 ? 18.704 -14.290 -19.872 1.00 94.81 98 GLY A C 1
ATOM 715 O O . GLY A 1 98 ? 19.761 -14.891 -19.694 1.00 94.81 98 GLY A O 1
ATOM 716 N N . ILE A 1 99 ? 18.413 -13.163 -19.213 1.00 91.69 99 ILE A N 1
ATOM 717 C CA . ILE A 1 99 ? 19.228 -12.670 -18.100 1.00 91.69 99 ILE A CA 1
ATOM 718 C C . ILE A 1 99 ? 18.989 -13.577 -16.889 1.00 91.69 99 ILE A C 1
ATOM 720 O O . ILE A 1 99 ? 17.927 -13.537 -16.267 1.00 91.69 99 ILE A O 1
ATOM 724 N N . GLU A 1 100 ? 19.985 -14.398 -16.567 1.00 89.06 100 GLU A N 1
ATOM 725 C CA . GLU A 1 100 ? 19.977 -15.286 -15.404 1.00 89.06 100 GLU A CA 1
ATOM 726 C C . GLU A 1 100 ? 20.574 -14.579 -14.184 1.00 89.06 100 GLU A C 1
ATOM 728 O O . GLU A 1 100 ? 21.702 -14.085 -14.224 1.00 89.06 100 GLU A O 1
ATOM 733 N N . ASP A 1 101 ? 19.811 -14.533 -13.092 1.00 87.69 101 ASP A N 1
ATOM 734 C CA . ASP A 1 101 ? 20.208 -13.897 -11.840 1.00 87.69 101 ASP A CA 1
ATOM 735 C C . ASP A 1 101 ? 19.512 -14.574 -10.646 1.00 87.69 101 ASP A C 1
ATOM 737 O O . ASP A 1 101 ? 18.432 -15.151 -10.798 1.00 87.69 101 ASP A O 1
ATOM 741 N N . ASP A 1 102 ? 20.125 -14.527 -9.464 1.00 89.69 102 ASP A N 1
ATOM 742 C CA . ASP A 1 102 ? 19.594 -15.108 -8.230 1.00 89.69 102 ASP A CA 1
ATOM 743 C C . ASP A 1 102 ? 18.637 -14.171 -7.474 1.00 89.69 102 ASP A C 1
ATOM 745 O O . ASP A 1 102 ? 17.922 -14.614 -6.569 1.00 89.69 102 ASP A O 1
ATOM 749 N N . GLU A 1 103 ? 18.547 -12.899 -7.874 1.00 88.56 103 GLU A N 1
ATOM 750 C CA . GLU A 1 103 ? 17.629 -11.925 -7.282 1.00 88.56 103 GLU A CA 1
ATOM 751 C C . GLU A 1 103 ? 16.493 -11.511 -8.234 1.00 88.56 103 GLU A C 1
ATOM 753 O O . GLU A 1 103 ? 16.703 -11.032 -9.350 1.00 88.56 103 GLU A O 1
ATOM 758 N N . TYR A 1 104 ? 15.253 -11.573 -7.735 1.00 78.38 104 TYR A N 1
ATOM 759 C CA . TYR A 1 104 ? 14.067 -11.063 -8.440 1.00 78.38 104 TYR A CA 1
ATOM 760 C C . TYR A 1 104 ? 13.934 -9.532 -8.416 1.00 78.38 104 TYR A C 1
ATOM 762 O O . TYR A 1 104 ? 13.082 -8.985 -9.114 1.00 78.38 104 TYR A O 1
ATOM 770 N N . PHE A 1 105 ? 14.706 -8.829 -7.587 1.00 92.06 105 PHE A N 1
ATOM 771 C CA . PHE A 1 105 ? 14.694 -7.370 -7.508 1.00 92.06 105 PHE A CA 1
ATOM 772 C C . PHE A 1 105 ? 16.118 -6.841 -7.450 1.00 92.06 105 PHE A C 1
ATOM 774 O O . PHE A 1 105 ? 16.819 -7.052 -6.468 1.00 92.06 105 PHE A O 1
ATOM 781 N N . LYS A 1 106 ? 16.486 -6.049 -8.457 1.00 93.62 106 LYS A N 1
ATOM 782 C CA . LYS A 1 106 ? 17.648 -5.162 -8.413 1.00 93.62 106 LYS A CA 1
ATOM 783 C C . LYS A 1 106 ? 17.212 -3.775 -8.827 1.00 93.62 106 LYS A C 1
ATOM 785 O O . LYS A 1 106 ? 16.543 -3.618 -9.848 1.00 93.62 106 LYS A O 1
ATOM 790 N N . ARG A 1 107 ? 17.643 -2.742 -8.098 1.00 91.19 107 ARG A N 1
ATOM 791 C CA . ARG A 1 107 ? 17.389 -1.346 -8.504 1.00 91.19 107 ARG A CA 1
ATOM 792 C C . ARG A 1 107 ? 17.889 -1.079 -9.933 1.00 91.19 107 ARG A C 1
ATOM 794 O O . ARG A 1 107 ? 17.256 -0.332 -10.672 1.00 91.19 107 ARG A O 1
ATOM 801 N N . SER A 1 108 ? 18.971 -1.742 -10.347 1.00 92.81 108 SER A N 1
ATOM 802 C CA . SER A 1 108 ? 19.523 -1.680 -11.706 1.00 92.81 108 SER A CA 1
ATOM 803 C C . SER A 1 108 ? 18.618 -2.266 -12.797 1.00 92.81 108 SER A C 1
ATOM 805 O O . SER A 1 108 ? 18.878 -2.004 -13.965 1.00 92.81 108 SER A O 1
ATOM 807 N N . TYR A 1 109 ? 17.561 -3.014 -12.462 1.00 94.69 109 TYR A N 1
ATOM 808 C CA . TYR A 1 109 ? 16.592 -3.513 -13.445 1.00 94.69 109 TYR A CA 1
ATOM 809 C C . TYR A 1 109 ? 15.556 -2.463 -13.841 1.00 94.69 109 TYR A C 1
ATOM 811 O O . TYR A 1 109 ? 14.994 -2.562 -14.924 1.00 94.69 109 TYR A O 1
ATOM 819 N N . MET A 1 110 ? 15.325 -1.427 -13.026 1.00 91.81 110 MET A N 1
ATOM 820 C CA . MET A 1 110 ? 14.313 -0.399 -13.312 1.00 91.81 110 MET A CA 1
ATOM 821 C C . MET A 1 110 ? 14.433 0.227 -14.712 1.00 91.81 110 MET A C 1
ATOM 823 O O . MET A 1 110 ? 13.409 0.352 -15.376 1.00 91.81 110 MET A O 1
ATOM 827 N N . PRO A 1 111 ? 15.626 0.577 -15.236 1.00 94.31 111 PRO A N 1
ATOM 828 C CA . PRO A 1 111 ? 15.744 1.108 -16.593 1.00 94.31 111 PRO A CA 1
ATOM 829 C C . PRO A 1 111 ? 15.207 0.173 -17.686 1.00 94.31 111 PRO A C 1
ATOM 831 O O . PRO A 1 111 ? 14.778 0.666 -18.726 1.00 94.31 111 PRO A O 1
ATOM 834 N N . LYS A 1 112 ? 15.168 -1.148 -17.454 1.00 94.75 112 LYS A N 1
ATOM 835 C CA . LYS A 1 112 ? 14.676 -2.142 -18.420 1.00 94.75 112 LYS A CA 1
ATOM 836 C C . LYS A 1 112 ? 13.224 -1.889 -18.823 1.00 94.75 112 LYS A C 1
ATOM 838 O O . LYS A 1 112 ? 12.876 -2.030 -19.989 1.00 94.75 112 LYS A O 1
ATOM 843 N N . MET A 1 113 ? 12.386 -1.420 -17.894 1.00 93.19 113 MET A N 1
ATOM 844 C CA . MET A 1 113 ? 10.981 -1.108 -18.189 1.00 93.19 113 MET A CA 1
ATOM 845 C C . MET A 1 113 ? 10.821 0.011 -19.235 1.00 93.19 113 MET A C 1
ATOM 847 O O . MET A 1 113 ? 9.767 0.127 -19.852 1.00 93.19 113 MET A O 1
ATOM 851 N N . MET A 1 114 ? 11.858 0.825 -19.482 1.00 94.62 114 MET A N 1
ATOM 852 C CA . MET A 1 114 ? 11.818 1.880 -20.500 1.00 94.62 114 MET A CA 1
ATOM 853 C C . MET A 1 114 ? 11.858 1.339 -21.931 1.00 94.62 114 MET A C 1
ATOM 855 O O . MET A 1 114 ? 11.483 2.064 -22.850 1.00 94.62 114 MET A O 1
ATOM 859 N N . GLU A 1 115 ? 12.226 0.074 -22.144 1.00 96.38 115 GLU A N 1
ATOM 860 C CA . GLU A 1 115 ? 12.094 -0.578 -23.455 1.00 96.38 115 GLU A CA 1
ATOM 861 C C . GLU A 1 115 ? 10.630 -0.658 -23.907 1.00 96.38 115 GLU A C 1
ATOM 863 O O . GLU A 1 115 ? 10.340 -0.594 -25.103 1.00 96.38 115 GLU A O 1
ATOM 868 N N . LEU A 1 116 ? 9.683 -0.676 -22.959 1.00 96.12 116 LEU A N 1
ATOM 869 C CA . LEU A 1 116 ? 8.250 -0.614 -23.258 1.00 96.12 116 LEU A CA 1
ATOM 870 C C . LEU A 1 116 ? 7.875 0.655 -24.034 1.00 96.12 116 LEU A C 1
ATOM 872 O O . LEU A 1 116 ? 6.930 0.628 -24.815 1.00 96.12 116 LEU A O 1
ATOM 876 N N . LYS A 1 117 ? 8.650 1.741 -23.910 1.00 96.88 117 LYS A N 1
ATOM 877 C CA . LYS A 1 117 ? 8.449 2.957 -24.705 1.00 96.88 117 LYS A CA 1
ATOM 878 C C . LYS A 1 117 ? 8.616 2.708 -26.204 1.00 96.88 117 LYS A C 1
ATOM 880 O O . LYS A 1 117 ? 7.901 3.316 -26.992 1.00 96.88 117 LYS A O 1
ATOM 885 N N . SER A 1 118 ? 9.566 1.865 -26.609 1.00 97.25 118 SER A N 1
ATOM 886 C CA . SER A 1 118 ? 9.766 1.518 -28.022 1.00 97.25 118 SER A CA 1
ATOM 887 C C . SER A 1 118 ? 8.922 0.327 -28.461 1.00 97.25 118 SER A C 1
ATOM 889 O O . SER A 1 118 ? 8.518 0.276 -29.617 1.00 97.25 118 SER A O 1
ATOM 891 N N . LEU A 1 119 ? 8.652 -0.617 -27.554 1.00 97.44 119 LEU A N 1
ATOM 892 C CA . LEU A 1 119 ? 7.902 -1.839 -27.861 1.00 97.44 119 LEU A CA 1
ATOM 893 C C . LEU A 1 119 ? 6.383 -1.605 -27.928 1.00 97.44 119 LEU A C 1
ATOM 895 O O . LEU A 1 119 ? 5.709 -2.225 -28.744 1.00 97.44 119 LEU A O 1
ATOM 899 N N . ALA A 1 120 ? 5.850 -0.707 -27.095 1.00 97.44 120 ALA A N 1
ATOM 900 C CA . ALA A 1 120 ? 4.426 -0.380 -27.002 1.00 97.44 120 ALA A CA 1
ATOM 901 C C . ALA A 1 120 ? 4.225 1.129 -26.720 1.00 97.44 120 ALA A C 1
ATOM 903 O O . ALA A 1 120 ? 3.798 1.517 -25.630 1.00 97.44 120 ALA A O 1
ATOM 904 N N . PRO A 1 121 ? 4.557 2.016 -27.680 1.00 97.38 121 PRO A N 1
ATOM 905 C CA . PRO A 1 121 ? 4.636 3.462 -27.447 1.00 97.38 121 PRO A CA 1
ATOM 906 C C . PRO A 1 121 ? 3.314 4.111 -27.020 1.00 97.38 121 PRO A C 1
ATOM 908 O O . PRO A 1 121 ? 3.324 4.978 -26.144 1.00 97.38 121 PRO A O 1
ATOM 911 N N . GLU A 1 122 ? 2.184 3.705 -27.608 1.00 97.94 122 GLU A N 1
ATOM 912 C CA . GLU A 1 122 ? 0.869 4.264 -27.263 1.00 97.94 122 GLU A CA 1
ATOM 913 C C . GLU A 1 122 ? 0.441 3.857 -25.846 1.00 97.94 122 GLU A C 1
ATOM 915 O O . GLU A 1 122 ? 0.038 4.716 -25.060 1.00 97.94 122 GLU A O 1
ATOM 920 N N . ASP A 1 123 ? 0.626 2.584 -25.481 1.00 97.06 123 ASP A N 1
ATOM 921 C CA . ASP A 1 123 ? 0.337 2.088 -24.131 1.00 97.06 123 ASP A CA 1
ATOM 922 C C . ASP A 1 123 ? 1.246 2.749 -23.091 1.00 97.06 123 ASP A C 1
ATOM 924 O O . ASP A 1 123 ? 0.770 3.216 -22.057 1.00 97.06 123 ASP A O 1
ATOM 928 N N . PHE A 1 124 ? 2.548 2.867 -23.379 1.00 96.81 124 PHE A N 1
ATOM 929 C CA . PHE A 1 124 ? 3.504 3.548 -22.505 1.00 96.81 124 PHE A CA 1
ATOM 930 C C . PHE A 1 124 ? 3.115 5.014 -22.286 1.00 96.81 124 PHE A C 1
ATOM 932 O O . PHE A 1 124 ? 3.113 5.501 -21.156 1.00 96.81 124 PHE A O 1
ATOM 939 N N . LYS A 1 125 ? 2.756 5.731 -23.358 1.00 96.38 125 LYS A N 1
ATOM 940 C CA . LYS A 1 125 ? 2.308 7.125 -23.272 1.00 96.38 125 LYS A CA 1
ATOM 941 C C . LYS A 1 125 ? 1.023 7.248 -22.452 1.00 96.38 125 LYS A C 1
ATOM 943 O O . LYS A 1 125 ? 0.939 8.147 -21.617 1.00 96.38 125 LYS A O 1
ATOM 948 N N . GLY A 1 126 ? 0.051 6.360 -22.665 1.00 96.75 126 GLY A N 1
ATOM 949 C CA . GLY A 1 126 ? -1.193 6.317 -21.895 1.00 96.75 126 GLY A CA 1
ATOM 950 C C . GLY A 1 126 ? -0.947 6.048 -20.410 1.00 96.75 126 GLY A C 1
ATOM 951 O O . GLY A 1 126 ? -1.454 6.776 -19.559 1.00 96.75 126 GLY A O 1
ATOM 952 N N . PHE A 1 127 ? -0.100 5.066 -20.100 1.00 95.31 127 PHE A N 1
ATOM 953 C CA . PHE A 1 127 ? 0.307 4.734 -18.736 1.00 95.31 127 PHE A CA 1
ATOM 954 C C . PHE A 1 127 ? 0.998 5.909 -18.036 1.00 95.31 127 PHE A C 1
ATOM 956 O O . PHE A 1 127 ? 0.607 6.273 -16.926 1.00 95.31 127 PHE A O 1
ATOM 963 N N . MET A 1 128 ? 1.992 6.532 -18.679 1.00 93.44 128 MET A N 1
ATOM 964 C CA . MET A 1 128 ? 2.690 7.688 -18.111 1.00 93.44 128 MET A CA 1
ATOM 965 C C . MET A 1 128 ? 1.739 8.872 -17.924 1.00 93.44 128 MET A C 1
ATOM 967 O O . MET A 1 128 ? 1.759 9.504 -16.875 1.00 93.44 128 MET A O 1
ATOM 971 N N . GLY A 1 129 ? 0.863 9.138 -18.897 1.00 93.69 129 GLY A N 1
ATOM 972 C CA . GLY A 1 129 ? -0.164 10.173 -18.781 1.00 93.69 129 GLY A CA 1
ATOM 973 C C . GLY A 1 129 ? -1.082 9.948 -17.579 1.00 93.69 129 GLY A C 1
ATOM 974 O O . GLY A 1 129 ? -1.281 10.860 -16.787 1.00 93.69 129 GLY A O 1
ATOM 975 N N . PHE A 1 130 ? -1.581 8.726 -17.392 1.00 93.06 130 PHE A N 1
ATOM 976 C CA . PHE A 1 130 ? -2.408 8.368 -16.241 1.00 93.06 130 PHE A CA 1
ATOM 977 C C . PHE A 1 130 ? -1.642 8.505 -14.915 1.00 93.06 130 PHE A C 1
ATOM 979 O O . PHE A 1 130 ? -2.040 9.272 -14.040 1.00 93.06 130 PHE A O 1
ATOM 986 N N . THR A 1 131 ? -0.523 7.796 -14.769 1.00 89.56 131 THR A N 1
ATOM 987 C CA . THR A 1 131 ? 0.215 7.719 -13.497 1.00 89.56 131 THR A CA 1
ATOM 988 C C . THR A 1 131 ? 0.823 9.047 -13.061 1.00 89.56 131 THR A C 1
ATOM 990 O O . THR A 1 131 ? 0.853 9.320 -11.868 1.00 89.56 131 THR A O 1
ATOM 993 N N . MET A 1 132 ? 1.237 9.911 -13.994 1.00 85.81 132 MET A N 1
ATOM 994 C CA . MET A 1 132 ? 1.734 11.252 -13.661 1.00 85.81 132 MET A CA 1
ATOM 995 C C . MET A 1 132 ? 0.627 12.220 -13.227 1.00 85.81 132 MET A C 1
ATOM 997 O O . MET A 1 132 ? 0.931 13.223 -12.588 1.00 85.81 132 MET A O 1
ATOM 1001 N N . THR A 1 133 ? -0.636 11.947 -13.572 1.00 86.62 133 THR A N 1
ATOM 1002 C CA . THR A 1 133 ? -1.793 12.748 -13.122 1.00 86.62 133 THR A CA 1
ATOM 1003 C C . THR A 1 133 ? -2.391 12.250 -11.808 1.00 86.62 133 THR A C 1
ATOM 1005 O O . THR A 1 133 ? -3.108 12.984 -11.129 1.00 86.62 133 THR A O 1
ATOM 1008 N N . ALA A 1 134 ? -2.082 11.015 -11.407 1.00 79.62 134 ALA A N 1
ATOM 1009 C CA . ALA A 1 134 ? -2.521 10.479 -10.128 1.00 79.62 134 ALA A CA 1
ATOM 1010 C C . ALA A 1 134 ? -1.861 11.273 -8.984 1.00 79.62 134 ALA A C 1
ATOM 1012 O O . ALA A 1 134 ? -0.674 11.121 -8.710 1.00 79.62 134 ALA A O 1
ATOM 1013 N N . GLY A 1 135 ? -2.637 12.149 -8.338 1.00 67.00 135 GLY A N 1
ATOM 1014 C CA . GLY A 1 135 ? -2.158 13.035 -7.271 1.00 67.00 135 GLY A CA 1
ATOM 1015 C C . GLY A 1 135 ? -1.789 14.458 -7.709 1.00 67.00 135 GLY A C 1
ATOM 1016 O O . GLY A 1 135 ? -1.137 15.168 -6.946 1.00 67.00 135 GLY A O 1
ATOM 1017 N N . THR A 1 136 ? -2.176 14.897 -8.917 1.00 70.00 136 THR A N 1
ATOM 1018 C CA . THR A 1 136 ? -2.018 16.309 -9.329 1.00 70.00 136 THR A CA 1
ATOM 1019 C C . THR A 1 136 ? -3.130 17.223 -8.815 1.00 70.00 136 THR A C 1
ATOM 1021 O O . THR A 1 136 ? -2.953 18.439 -8.793 1.00 70.00 136 THR A O 1
ATOM 1024 N N . GLU A 1 137 ? -4.267 16.665 -8.397 1.00 63.50 137 GLU A N 1
ATOM 1025 C CA . GLU A 1 137 ? -5.328 17.407 -7.709 1.00 63.50 137 GLU A CA 1
ATOM 1026 C C . GLU A 1 137 ? -4.969 17.482 -6.221 1.00 63.50 137 GLU A C 1
ATOM 1028 O O . GLU A 1 137 ? -4.893 16.460 -5.555 1.00 63.50 137 GLU A O 1
ATOM 1033 N N . SER A 1 138 ? -4.615 18.671 -5.725 1.00 68.62 138 SER A N 1
ATOM 1034 C CA . SER A 1 138 ? -3.788 18.812 -4.521 1.00 68.62 138 SER A CA 1
ATOM 1035 C C . SER A 1 138 ? -4.592 19.036 -3.235 1.00 68.62 138 SER A C 1
ATOM 1037 O O . SER A 1 138 ? -4.626 20.157 -2.718 1.00 68.62 138 SER A O 1
ATOM 1039 N N . THR A 1 139 ? -5.203 17.983 -2.690 1.00 89.62 139 THR A N 1
ATOM 1040 C CA . THR A 1 139 ? -5.722 18.025 -1.307 1.00 89.62 139 THR A CA 1
ATOM 1041 C C . THR A 1 139 ? -4.759 17.402 -0.307 1.00 89.62 139 THR A C 1
ATOM 1043 O O . THR A 1 139 ? -4.611 17.905 0.807 1.00 89.62 139 THR A O 1
ATOM 1046 N N . LEU A 1 140 ? -4.027 16.372 -0.727 1.00 94.88 140 LEU A N 1
ATOM 1047 C CA . LEU A 1 140 ? -2.960 15.759 0.049 1.00 94.88 140 LEU A CA 1
ATOM 1048 C C . LEU A 1 140 ? -1.622 16.465 -0.204 1.00 94.88 140 LEU A C 1
ATOM 1050 O O . LEU A 1 140 ? -1.318 16.951 -1.299 1.00 94.88 140 LEU A O 1
ATOM 1054 N N . THR A 1 141 ? -0.769 16.491 0.814 1.00 95.69 141 THR A N 1
ATOM 1055 C CA . THR A 1 141 ? 0.633 16.898 0.658 1.00 95.69 141 THR A CA 1
ATOM 1056 C C . THR A 1 141 ? 1.428 15.828 -0.097 1.00 95.69 141 THR A C 1
ATOM 1058 O O . THR A 1 141 ? 1.057 14.653 -0.115 1.00 95.69 141 THR A O 1
ATOM 1061 N N . THR A 1 142 ? 2.568 16.194 -0.694 1.00 95.25 142 THR A N 1
ATOM 1062 C CA . THR A 1 142 ? 3.440 15.218 -1.376 1.00 95.25 142 THR A CA 1
ATOM 1063 C C . THR A 1 142 ? 3.895 14.109 -0.427 1.00 95.25 142 THR A C 1
ATOM 1065 O O . THR A 1 142 ? 3.816 12.936 -0.784 1.00 95.25 142 THR A O 1
ATOM 1068 N N . LYS A 1 143 ? 4.265 14.451 0.816 1.00 97.50 143 LYS A N 1
ATOM 1069 C CA . LYS A 1 143 ? 4.609 13.461 1.845 1.00 97.50 143 LYS A CA 1
ATOM 1070 C C . LYS A 1 143 ? 3.465 12.474 2.103 1.00 97.50 143 LYS A C 1
ATOM 1072 O O . LYS A 1 143 ? 3.700 11.271 2.166 1.00 97.50 143 LYS A O 1
ATOM 1077 N N . GLU A 1 144 ? 2.229 12.959 2.232 1.00 97.88 144 GLU A N 1
ATOM 1078 C CA . GLU A 1 144 ? 1.061 12.093 2.440 1.00 97.88 144 GLU A CA 1
ATOM 1079 C C . GLU A 1 144 ? 0.813 11.169 1.249 1.00 97.88 144 GLU A C 1
ATOM 1081 O O . GLU A 1 144 ? 0.603 9.973 1.456 1.00 97.88 144 GLU A O 1
ATOM 1086 N N . ARG A 1 145 ? 0.900 11.683 0.014 1.00 97.06 145 ARG A N 1
ATOM 1087 C CA . ARG A 1 145 ? 0.776 10.856 -1.196 1.00 97.06 145 ARG A CA 1
ATOM 1088 C C . ARG A 1 145 ? 1.796 9.726 -1.209 1.00 97.06 145 ARG A C 1
ATOM 1090 O O . ARG A 1 145 ? 1.434 8.582 -1.479 1.00 97.06 145 ARG A O 1
ATOM 1097 N N . GLU A 1 146 ? 3.050 10.021 -0.885 1.00 97.81 146 GLU A N 1
ATOM 1098 C CA . GLU A 1 146 ? 4.120 9.022 -0.869 1.00 97.81 146 GLU A CA 1
ATOM 1099 C C . GLU A 1 146 ? 3.939 7.989 0.256 1.00 97.81 146 GLU A C 1
ATOM 1101 O O . GLU A 1 146 ? 4.163 6.797 0.037 1.00 97.81 146 GLU A O 1
ATOM 1106 N N . LEU A 1 147 ? 3.448 8.388 1.435 1.00 98.75 147 LEU A N 1
ATOM 1107 C CA . LEU A 1 147 ? 3.122 7.462 2.531 1.00 98.75 147 LEU A CA 1
ATOM 1108 C C . LEU A 1 147 ? 1.930 6.550 2.191 1.00 98.75 147 LEU A C 1
ATOM 1110 O O . LEU A 1 147 ? 1.991 5.338 2.417 1.00 98.75 147 LEU A O 1
ATOM 1114 N N . ILE A 1 148 ? 0.867 7.097 1.593 1.00 98.44 148 ILE A N 1
ATOM 1115 C CA . ILE A 1 148 ? -0.290 6.321 1.114 1.00 98.44 148 ILE A CA 1
ATOM 1116 C C . ILE A 1 148 ? 0.151 5.329 0.038 1.00 98.44 148 ILE A C 1
ATOM 1118 O O . ILE A 1 148 ? -0.160 4.137 0.110 1.00 98.44 148 ILE A O 1
ATOM 1122 N N . THR A 1 149 ? 0.933 5.801 -0.930 1.00 98.06 149 THR A N 1
ATOM 1123 C CA . THR A 1 149 ? 1.445 4.976 -2.025 1.00 98.06 149 THR A CA 1
ATOM 1124 C C . THR A 1 149 ? 2.368 3.878 -1.493 1.00 98.06 149 THR A C 1
ATOM 1126 O O . THR A 1 149 ? 2.210 2.716 -1.870 1.00 98.06 149 THR A O 1
ATOM 1129 N N . THR A 1 150 ? 3.225 4.185 -0.513 1.00 98.75 150 THR A N 1
ATOM 1130 C CA . THR A 1 150 ? 4.051 3.201 0.206 1.00 98.75 150 THR A CA 1
ATOM 1131 C C . THR A 1 150 ? 3.200 2.111 0.866 1.00 98.75 150 THR A C 1
ATOM 1133 O O . THR A 1 150 ? 3.504 0.927 0.716 1.00 98.75 150 THR A O 1
ATOM 1136 N N . ALA A 1 151 ? 2.101 2.466 1.542 1.00 98.81 151 ALA A N 1
ATOM 1137 C CA . ALA A 1 151 ? 1.198 1.482 2.148 1.00 98.81 151 ALA A CA 1
ATOM 1138 C C . ALA A 1 151 ? 0.618 0.514 1.100 1.00 98.81 151 ALA A C 1
ATOM 1140 O O . ALA A 1 151 ? 0.610 -0.704 1.297 1.00 98.81 151 ALA A O 1
ATOM 1141 N N . THR A 1 152 ? 0.184 1.044 -0.049 1.00 98.56 152 THR A N 1
ATOM 1142 C CA . THR A 1 152 ? -0.340 0.221 -1.150 1.00 98.56 152 THR A CA 1
ATOM 1143 C C . THR A 1 152 ? 0.745 -0.635 -1.810 1.00 98.56 152 THR A C 1
ATOM 1145 O O . THR A 1 152 ? 0.494 -1.801 -2.108 1.00 98.56 152 THR A O 1
ATOM 1148 N N . ALA A 1 153 ? 1.969 -0.119 -1.962 1.00 98.38 153 ALA A N 1
ATOM 1149 C CA . ALA A 1 153 ? 3.111 -0.853 -2.505 1.00 98.38 153 ALA A CA 1
ATOM 1150 C C . ALA A 1 153 ? 3.488 -2.070 -1.643 1.00 98.38 153 ALA A C 1
ATOM 1152 O O . ALA A 1 153 ? 3.801 -3.132 -2.186 1.00 98.38 153 ALA A O 1
ATOM 1153 N N . ILE A 1 154 ? 3.393 -1.940 -0.312 1.00 98.62 154 ILE A N 1
ATOM 1154 C CA . ILE A 1 154 ? 3.584 -3.048 0.635 1.00 98.62 154 ILE A CA 1
ATOM 1155 C C . ILE A 1 154 ? 2.527 -4.136 0.414 1.00 98.62 154 ILE A C 1
ATOM 1157 O O . ILE A 1 154 ? 2.874 -5.310 0.316 1.00 98.62 154 ILE A O 1
ATOM 1161 N N . ILE A 1 155 ? 1.250 -3.766 0.276 1.00 98.31 155 I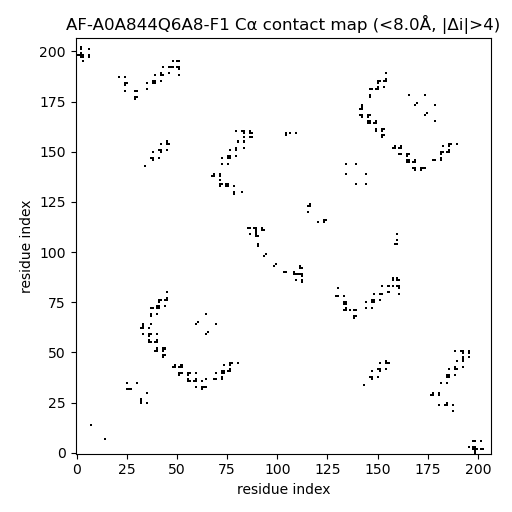LE A N 1
ATOM 1162 C CA . ILE A 1 155 ? 0.166 -4.730 0.007 1.00 98.31 155 ILE A CA 1
ATOM 1163 C C . ILE A 1 155 ? 0.371 -5.439 -1.333 1.00 98.31 155 ILE A C 1
ATOM 1165 O O . ILE A 1 155 ? 0.170 -6.648 -1.431 1.00 98.31 155 ILE A O 1
ATOM 1169 N N . LEU A 1 156 ? 0.800 -4.700 -2.355 1.00 98.06 156 LEU A N 1
ATOM 1170 C CA . LEU A 1 156 ? 1.082 -5.239 -3.686 1.00 98.06 156 LEU A CA 1
ATOM 1171 C C . LEU A 1 156 ? 2.348 -6.098 -3.731 1.00 98.06 156 LEU A C 1
ATOM 1173 O O . LEU A 1 156 ? 2.586 -6.752 -4.741 1.00 98.06 156 LEU A O 1
ATOM 1177 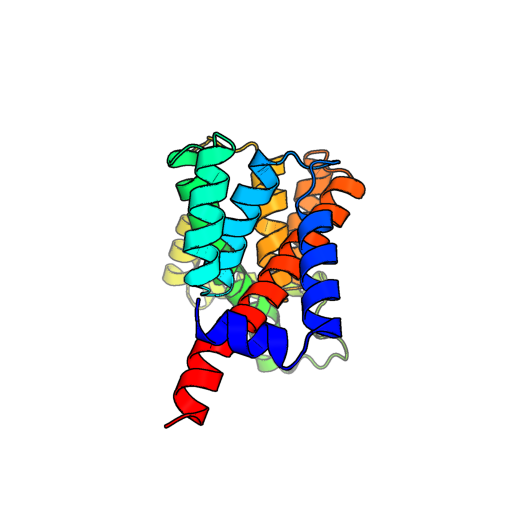N N . SER A 1 157 ? 3.144 -6.116 -2.656 1.00 97.06 157 SER A N 1
ATOM 1178 C CA . SER A 1 157 ? 4.419 -6.836 -2.590 1.00 97.06 157 SER A CA 1
ATOM 1179 C C . SER A 1 157 ? 5.378 -6.444 -3.725 1.00 97.06 157 SER A C 1
ATOM 1181 O O . SER A 1 157 ? 6.104 -7.285 -4.247 1.00 97.06 157 SER A O 1
ATOM 1183 N N . CYS A 1 158 ? 5.378 -5.162 -4.110 1.00 97.50 158 CYS A N 1
ATOM 1184 C CA . CYS A 1 158 ? 6.206 -4.633 -5.195 1.00 97.50 158 CYS A CA 1
ATOM 1185 C C . CYS A 1 158 ? 7.497 -4.002 -4.633 1.00 97.50 158 CYS A C 1
ATOM 1187 O O . CYS A 1 158 ? 7.456 -2.849 -4.191 1.00 97.50 158 CYS A O 1
ATOM 1189 N N . PRO A 1 159 ? 8.660 -4.685 -4.656 1.00 96.75 159 PRO A N 1
ATOM 1190 C CA . PRO A 1 159 ? 9.903 -4.151 -4.092 1.00 96.75 159 PRO A CA 1
ATOM 1191 C C . PRO A 1 159 ? 10.398 -2.892 -4.821 1.00 96.75 159 PRO A C 1
ATOM 1193 O O . PRO A 1 159 ? 10.877 -1.968 -4.173 1.00 96.75 159 PRO A O 1
ATOM 1196 N N . TYR A 1 160 ? 10.197 -2.800 -6.141 1.00 97.19 160 TYR A N 1
ATOM 1197 C CA . TYR A 1 160 ? 10.484 -1.594 -6.931 1.00 97.19 160 TYR A CA 1
ATOM 1198 C C . TYR A 1 160 ? 9.693 -0.373 -6.458 1.00 97.19 160 TYR A C 1
ATOM 1200 O O . TYR A 1 160 ? 10.234 0.726 -6.321 1.00 97.19 160 TYR A O 1
ATOM 1208 N N . CYS A 1 161 ? 8.409 -0.585 -6.182 1.00 97.38 161 CYS A N 1
ATOM 1209 C CA . CYS A 1 161 ? 7.499 0.448 -5.722 1.00 97.38 161 CYS A CA 1
ATOM 1210 C C . CYS A 1 161 ? 7.835 0.860 -4.285 1.00 97.38 161 CYS A C 1
ATOM 1212 O O . CYS A 1 161 ? 7.885 2.050 -3.992 1.00 97.38 161 CYS A O 1
ATOM 1214 N N . ILE A 1 162 ? 8.114 -0.106 -3.400 1.00 98.12 162 ILE A N 1
ATOM 1215 C CA . ILE A 1 162 ? 8.549 0.166 -2.023 1.00 98.12 162 ILE A CA 1
ATOM 1216 C C . ILE A 1 162 ? 9.837 0.999 -2.039 1.00 98.12 162 ILE A C 1
ATOM 1218 O O . ILE A 1 162 ? 9.901 2.026 -1.373 1.00 98.12 162 ILE A O 1
ATOM 1222 N N . ASP A 1 163 ? 10.838 0.604 -2.831 1.00 97.38 163 ASP A N 1
ATOM 1223 C CA . ASP A 1 163 ? 12.107 1.331 -2.945 1.00 97.38 163 ASP A CA 1
ATOM 1224 C C . ASP A 1 163 ? 11.910 2.779 -3.419 1.00 97.38 163 ASP A C 1
ATOM 1226 O O . ASP A 1 163 ? 12.443 3.711 -2.813 1.00 97.38 163 ASP A O 1
ATOM 1230 N N . THR A 1 164 ? 11.103 2.968 -4.466 1.00 96.75 164 THR A N 1
ATOM 1231 C CA . THR A 1 164 ? 10.822 4.286 -5.051 1.00 96.75 164 THR A CA 1
ATOM 1232 C C . THR A 1 164 ? 10.058 5.181 -4.073 1.00 96.75 164 THR A C 1
ATOM 1234 O O . THR A 1 164 ? 10.529 6.266 -3.734 1.00 96.75 164 THR A O 1
ATOM 1237 N N . HIS A 1 1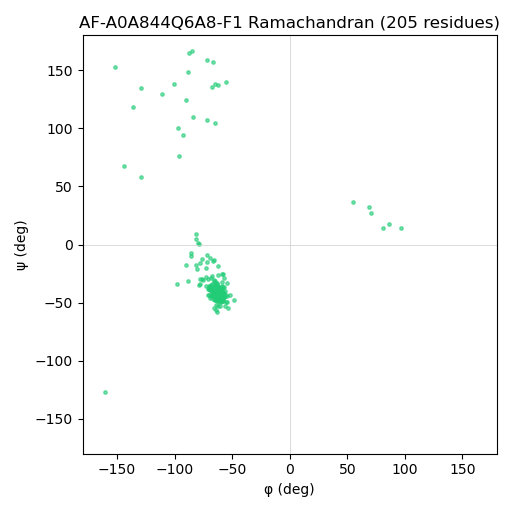65 ? 8.915 4.720 -3.561 1.00 97.88 165 HIS A N 1
ATOM 1238 C CA . HIS A 1 165 ? 8.019 5.558 -2.761 1.00 97.88 165 HIS A CA 1
ATOM 1239 C C . HIS A 1 165 ? 8.532 5.799 -1.337 1.00 97.88 165 HIS A C 1
ATOM 1241 O O . HIS A 1 165 ? 8.353 6.890 -0.805 1.00 97.88 165 HIS A O 1
ATOM 1247 N N . VAL A 1 166 ? 9.283 4.864 -0.738 1.00 98.50 166 VAL A N 1
ATOM 1248 C CA . VAL A 1 166 ? 9.970 5.130 0.540 1.00 98.50 166 VAL A CA 1
ATOM 1249 C C . VAL A 1 166 ? 11.100 6.147 0.351 1.00 98.50 166 VAL A C 1
ATOM 1251 O O . VAL A 1 166 ? 11.300 7.010 1.210 1.00 98.50 166 VAL A O 1
ATOM 1254 N N . THR A 1 167 ? 11.831 6.084 -0.769 1.00 98.19 167 THR A N 1
ATOM 1255 C CA . THR A 1 167 ? 12.878 7.070 -1.083 1.00 98.19 167 THR A CA 1
ATOM 1256 C C . THR A 1 167 ? 12.273 8.460 -1.278 1.00 98.19 167 THR A C 1
ATOM 1258 O O . THR A 1 167 ? 12.778 9.425 -0.703 1.00 98.19 167 THR A O 1
ATOM 1261 N N . ASN A 1 168 ? 11.165 8.566 -2.012 1.00 97.75 168 ASN A N 1
ATOM 1262 C CA . ASN A 1 168 ? 10.452 9.828 -2.197 1.00 97.75 168 ASN A CA 1
ATOM 1263 C C . ASN A 1 168 ? 9.867 10.352 -0.881 1.00 97.75 168 ASN A C 1
ATOM 1265 O O . ASN A 1 168 ? 10.117 11.501 -0.535 1.00 97.75 168 ASN A O 1
ATOM 1269 N N . ALA A 1 169 ? 9.182 9.512 -0.095 1.00 98.44 169 ALA A N 1
ATOM 1270 C CA . ALA A 1 169 ? 8.657 9.896 1.216 1.00 98.44 169 ALA A CA 1
ATOM 1271 C C . ALA A 1 169 ? 9.764 10.470 2.113 1.00 98.44 169 ALA A C 1
ATOM 1273 O O . ALA A 1 169 ? 9.587 11.519 2.729 1.00 98.44 169 ALA A O 1
ATOM 1274 N N . LYS A 1 170 ? 10.939 9.826 2.143 1.00 98.69 170 LYS A N 1
ATOM 1275 C CA . LYS A 1 170 ? 12.111 10.325 2.874 1.00 98.69 170 LYS A CA 1
ATOM 1276 C C . LYS A 1 170 ? 12.572 11.694 2.361 1.00 98.69 170 LYS A C 1
ATOM 1278 O O . LYS A 1 170 ? 12.905 12.553 3.174 1.00 98.69 170 LYS A O 1
ATOM 1283 N N . ASN A 1 171 ? 12.616 11.896 1.044 1.00 98.50 171 ASN A N 1
ATOM 1284 C CA . ASN A 1 171 ? 13.006 13.178 0.447 1.00 98.50 171 ASN A CA 1
ATOM 1285 C C . ASN A 1 171 ? 12.008 14.299 0.789 1.00 98.50 171 ASN A C 1
ATOM 1287 O O . ASN A 1 171 ? 12.421 15.437 0.986 1.00 98.50 171 ASN A O 1
ATOM 1291 N N . GLU A 1 172 ? 10.731 13.955 0.962 1.00 98.19 172 GLU A N 1
ATOM 1292 C CA . GLU A 1 172 ? 9.663 14.844 1.445 1.00 98.19 172 GLU A CA 1
ATOM 1293 C C . GLU A 1 172 ? 9.639 14.996 2.982 1.00 98.19 172 GLU A C 1
ATOM 1295 O O . GLU A 1 172 ? 8.714 15.576 3.553 1.00 98.19 172 GLU A O 1
ATOM 1300 N N . GLY A 1 173 ? 10.656 14.477 3.677 1.00 98.44 173 GLY A N 1
ATOM 1301 C CA . GLY A 1 173 ? 10.833 14.639 5.119 1.00 98.44 173 GLY A CA 1
ATOM 1302 C C . GLY A 1 173 ? 10.098 13.615 5.982 1.00 98.44 173 GLY A C 1
ATOM 1303 O O . GLY A 1 173 ? 9.928 13.863 7.177 1.00 98.44 173 GLY A O 1
ATOM 1304 N N . ALA A 1 174 ? 9.663 12.482 5.422 1.00 98.75 174 ALA A N 1
ATOM 1305 C CA . ALA A 1 174 ? 9.061 11.419 6.219 1.00 98.75 174 ALA A CA 1
ATOM 1306 C C . ALA A 1 174 ? 10.057 10.798 7.208 1.00 98.75 174 ALA A C 1
ATOM 1308 O O . ALA A 1 174 ? 11.215 10.525 6.869 1.00 98.75 174 ALA A O 1
ATOM 1309 N N . THR A 1 175 ? 9.601 10.540 8.433 1.00 98.81 175 THR A N 1
ATOM 1310 C CA . THR A 1 175 ? 10.427 9.921 9.477 1.00 98.81 175 THR A CA 1
ATOM 1311 C C . THR A 1 175 ? 10.384 8.394 9.413 1.00 98.81 175 THR A C 1
ATOM 1313 O O . THR A 1 175 ? 9.517 7.787 8.782 1.00 98.81 175 THR A O 1
ATOM 1316 N N . LYS A 1 176 ? 11.322 7.728 10.100 1.00 98.56 176 LYS A N 1
ATOM 1317 C CA . LYS A 1 176 ? 11.286 6.260 10.217 1.00 98.56 176 LYS A CA 1
ATOM 1318 C C . LYS A 1 176 ? 10.069 5.785 11.008 1.00 98.56 176 LYS A C 1
ATOM 1320 O O . LYS A 1 176 ? 9.569 4.701 10.731 1.00 98.56 176 LYS A O 1
ATOM 1325 N N . GLU A 1 177 ? 9.596 6.581 11.960 1.00 98.75 177 GLU A N 1
ATOM 1326 C CA . GLU A 1 177 ? 8.391 6.318 12.743 1.00 98.75 177 GLU A CA 1
ATOM 1327 C C . GLU A 1 177 ? 7.139 6.374 11.855 1.00 98.75 177 GLU A C 1
ATOM 1329 O O . GLU A 1 177 ? 6.314 5.467 11.919 1.00 98.75 177 GLU A O 1
ATOM 1334 N N . GLU A 1 178 ? 7.034 7.360 10.956 1.00 98.88 178 GLU A N 1
ATOM 1335 C CA . GLU A 1 178 ? 5.953 7.438 9.960 1.00 98.88 178 GLU A CA 1
ATOM 1336 C C . GLU A 1 178 ? 5.965 6.227 9.008 1.00 98.88 178 GLU A C 1
ATOM 1338 O O . GLU A 1 178 ? 4.918 5.632 8.734 1.00 98.88 178 GLU A O 1
ATOM 1343 N N . ILE A 1 179 ? 7.147 5.793 8.551 1.00 98.81 179 ILE A N 1
ATOM 1344 C CA . ILE A 1 179 ? 7.291 4.571 7.739 1.00 98.81 179 ILE A CA 1
ATOM 1345 C C . ILE A 1 179 ? 6.922 3.317 8.546 1.00 98.81 179 ILE A C 1
ATOM 1347 O O . ILE A 1 179 ? 6.244 2.430 8.028 1.00 98.81 179 ILE A O 1
ATOM 1351 N N . ALA A 1 180 ? 7.315 3.230 9.818 1.00 98.81 180 ALA A N 1
ATOM 1352 C CA . ALA A 1 180 ? 6.965 2.102 10.677 1.00 98.81 180 ALA A CA 1
ATOM 1353 C C . ALA A 1 180 ? 5.446 2.000 10.885 1.00 98.81 180 ALA A C 1
ATOM 1355 O O . ALA A 1 180 ? 4.869 0.922 10.735 1.00 98.81 180 ALA A O 1
ATOM 1356 N N . GLU A 1 181 ? 4.774 3.118 11.166 1.00 98.88 181 GLU A N 1
ATOM 1357 C CA . GLU A 1 181 ? 3.315 3.140 11.272 1.00 98.88 181 GLU A CA 1
ATOM 1358 C C . GLU A 1 181 ? 2.639 2.818 9.933 1.00 98.88 181 GLU A C 1
ATOM 1360 O O . GLU A 1 181 ? 1.653 2.082 9.914 1.00 98.88 181 GLU A O 1
ATOM 1365 N N . THR A 1 182 ? 3.212 3.257 8.808 1.00 98.88 182 THR A N 1
ATOM 1366 C CA . THR A 1 182 ? 2.752 2.892 7.458 1.00 98.88 182 THR A CA 1
ATOM 1367 C C . THR A 1 182 ? 2.762 1.380 7.232 1.00 98.88 182 THR A C 1
ATOM 1369 O O . THR A 1 182 ? 1.772 0.816 6.756 1.00 98.88 182 THR A O 1
ATOM 1372 N N . VAL A 1 183 ? 3.843 0.702 7.631 1.00 98.81 183 VAL A N 1
ATOM 1373 C CA . VAL A 1 183 ? 3.955 -0.764 7.567 1.00 98.81 183 VAL A CA 1
ATOM 1374 C C . VAL A 1 183 ? 2.870 -1.436 8.409 1.00 98.81 183 VAL A C 1
ATOM 1376 O O . VAL A 1 183 ? 2.248 -2.399 7.953 1.00 98.81 183 VAL A O 1
ATOM 1379 N N . PHE A 1 184 ? 2.603 -0.939 9.620 1.00 98.75 184 PHE A N 1
ATOM 1380 C CA . PHE A 1 184 ? 1.574 -1.519 10.485 1.00 98.75 184 PHE A CA 1
ATOM 1381 C C . PHE A 1 184 ? 0.152 -1.273 9.982 1.00 98.75 184 PHE A C 1
ATOM 1383 O O . PHE A 1 184 ? -0.666 -2.184 10.092 1.00 98.75 184 PHE A O 1
ATOM 1390 N N . ILE A 1 185 ? -0.140 -0.119 9.373 1.00 98.69 185 ILE A N 1
ATOM 1391 C CA . ILE A 1 185 ? -1.426 0.113 8.701 1.00 98.69 185 ILE A CA 1
ATOM 1392 C C . ILE A 1 185 ? -1.593 -0.867 7.538 1.00 98.69 185 ILE A C 1
ATOM 1394 O O . ILE A 1 185 ? -2.566 -1.619 7.513 1.00 98.69 185 ILE A O 1
ATOM 1398 N N . ALA A 1 186 ? -0.622 -0.950 6.623 1.00 98.69 186 ALA A N 1
ATOM 1399 C CA . ALA A 1 186 ? -0.675 -1.897 5.506 1.00 98.69 186 ALA A CA 1
ATOM 1400 C C . ALA A 1 186 ? -0.866 -3.350 5.989 1.00 98.69 186 ALA A C 1
ATOM 1402 O O . ALA A 1 186 ? -1.709 -4.082 5.464 1.00 98.69 186 ALA A O 1
ATOM 1403 N N . SER A 1 187 ? -0.147 -3.746 7.043 1.00 98.62 187 SER A N 1
ATOM 1404 C CA . SER A 1 187 ? -0.254 -5.074 7.659 1.00 98.62 187 SER A CA 1
ATOM 1405 C C . SER A 1 187 ? -1.637 -5.328 8.261 1.00 98.62 187 SER A C 1
ATOM 1407 O O . SER A 1 187 ? -2.223 -6.390 8.035 1.00 98.62 187 SER A O 1
ATOM 1409 N N . ALA A 1 188 ? -2.173 -4.365 9.016 1.00 98.19 188 ALA A N 1
ATOM 1410 C CA . ALA A 1 188 ? -3.478 -4.471 9.658 1.00 98.19 188 ALA A CA 1
ATOM 1411 C C . ALA A 1 188 ? -4.601 -4.600 8.624 1.00 98.19 188 ALA A C 1
ATOM 1413 O O . ALA A 1 188 ? -5.469 -5.460 8.771 1.00 98.19 188 ALA A O 1
ATOM 1414 N N . LEU A 1 189 ? -4.548 -3.825 7.535 1.00 98.00 189 LEU A N 1
ATOM 1415 C CA . LEU A 1 189 ? -5.534 -3.915 6.456 1.00 98.00 189 LEU A CA 1
ATOM 1416 C C . LEU A 1 189 ? -5.428 -5.223 5.676 1.00 98.00 189 LEU A C 1
ATOM 1418 O O . LEU A 1 189 ? -6.456 -5.816 5.344 1.00 98.00 189 LEU A O 1
ATOM 1422 N N . ASN A 1 190 ? -4.213 -5.703 5.408 1.00 97.69 190 ASN A N 1
ATOM 1423 C CA . ASN A 1 190 ? -4.033 -6.972 4.712 1.00 97.69 190 ASN A CA 1
ATOM 1424 C C . ASN A 1 190 ? -4.573 -8.148 5.553 1.00 97.69 190 ASN A C 1
ATOM 1426 O O . ASN A 1 190 ? -5.328 -8.986 5.056 1.00 97.69 190 ASN A O 1
ATOM 1430 N N . ALA A 1 191 ? -4.284 -8.158 6.860 1.00 97.81 191 ALA A N 1
ATOM 1431 C CA . ALA A 1 191 ? -4.835 -9.134 7.800 1.00 97.81 191 ALA A CA 1
ATOM 1432 C C . ALA A 1 191 ? -6.361 -8.997 7.963 1.00 97.81 191 ALA A C 1
ATOM 1434 O O . ALA A 1 191 ? -7.082 -9.997 7.954 1.00 97.81 191 ALA A O 1
ATOM 1435 N N . GLY A 1 192 ? -6.868 -7.766 8.063 1.00 96.94 192 GLY A N 1
ATOM 1436 C CA . GLY A 1 192 ? -8.295 -7.461 8.153 1.00 96.94 192 GLY A CA 1
ATOM 1437 C C . GLY A 1 192 ? -9.074 -7.944 6.932 1.00 96.94 192 GLY A C 1
ATOM 1438 O O . GLY A 1 192 ? -10.148 -8.532 7.082 1.00 96.94 192 GLY A O 1
ATOM 1439 N N . SER A 1 193 ? -8.507 -7.800 5.730 1.00 96.69 193 SER A N 1
ATOM 1440 C CA . SER A 1 193 ? -9.086 -8.346 4.501 1.00 96.69 193 SER A CA 1
ATOM 1441 C C . SER A 1 193 ? -9.310 -9.853 4.622 1.00 96.69 193 SER A C 1
ATOM 1443 O O . SER A 1 193 ? -10.446 -10.310 4.489 1.00 96.69 193 SER A O 1
ATOM 1445 N N . ALA A 1 194 ? -8.284 -10.622 5.003 1.00 97.00 194 ALA A N 1
ATOM 1446 C CA . ALA A 1 194 ? -8.414 -12.064 5.216 1.00 97.00 194 ALA A CA 1
ATOM 1447 C C . ALA A 1 194 ? -9.418 -12.409 6.333 1.00 97.00 194 ALA A C 1
ATOM 1449 O O . ALA A 1 194 ? -10.276 -13.277 6.153 1.00 97.00 194 ALA A O 1
ATOM 1450 N N . TRP A 1 195 ? -9.370 -11.692 7.460 1.00 97.00 195 TRP A N 1
ATOM 1451 C CA . TRP A 1 195 ? -10.276 -11.901 8.592 1.00 97.00 195 TRP A CA 1
ATOM 1452 C C . TRP A 1 195 ? -11.749 -11.717 8.191 1.00 97.00 195 TRP A C 1
ATOM 1454 O O . TRP A 1 195 ? -12.596 -12.544 8.532 1.00 97.00 195 TRP A O 1
ATOM 1464 N N . THR A 1 196 ? -12.076 -10.691 7.397 1.00 96.19 196 THR A N 1
ATOM 1465 C CA . THR A 1 196 ? -13.464 -10.459 6.951 1.00 96.19 196 THR A CA 1
ATOM 1466 C C . THR A 1 196 ? -13.981 -11.547 6.003 1.00 96.19 196 THR A C 1
ATOM 1468 O O . THR A 1 196 ? -15.182 -11.842 6.004 1.00 96.19 196 THR A O 1
ATOM 1471 N N . LYS A 1 197 ? -13.099 -12.219 5.246 1.00 96.00 197 LYS A N 1
ATOM 1472 C CA . LYS A 1 197 ? -13.466 -13.353 4.376 1.00 96.00 197 LYS A CA 1
ATOM 1473 C C . LYS A 1 197 ? -13.865 -14.610 5.162 1.00 96.00 197 LYS A C 1
ATOM 1475 O O . LYS A 1 197 ? -14.513 -15.488 4.589 1.00 96.00 197 LYS A O 1
ATOM 1480 N N . ALA A 1 198 ? -13.625 -14.669 6.475 1.00 95.19 198 ALA A N 1
ATOM 1481 C CA . ALA A 1 198 ? -14.163 -15.736 7.320 1.00 95.19 198 ALA A CA 1
ATOM 1482 C C . ALA A 1 198 ? -15.701 -15.794 7.281 1.00 95.19 198 ALA A C 1
ATOM 1484 O O . ALA A 1 198 ? -16.287 -16.872 7.354 1.00 95.19 198 ALA A O 1
ATOM 1485 N N . ALA A 1 199 ? -16.382 -14.653 7.110 1.00 94.69 199 ALA A N 1
ATOM 1486 C CA . ALA A 1 199 ? -17.840 -14.625 7.036 1.00 94.69 199 ALA A CA 1
ATOM 1487 C C . ALA A 1 199 ? -18.426 -15.376 5.828 1.00 94.69 199 ALA A C 1
ATOM 1489 O O . ALA A 1 199 ? -19.264 -16.257 6.046 1.00 94.69 199 ALA A O 1
ATOM 1490 N N . PRO A 1 200 ? -18.055 -15.056 4.570 1.00 95.06 200 PRO A N 1
ATOM 1491 C CA . PRO A 1 200 ? -18.512 -15.833 3.423 1.00 95.06 200 PRO A CA 1
ATOM 1492 C C . PRO A 1 200 ? -18.003 -17.280 3.456 1.00 95.06 200 PRO A C 1
ATOM 1494 O O . PRO A 1 200 ? -18.761 -18.170 3.077 1.00 95.06 200 PRO A O 1
ATOM 1497 N N . ALA A 1 201 ? -16.793 -17.539 3.968 1.00 95.88 201 ALA A N 1
ATOM 1498 C CA . ALA A 1 201 ? -16.271 -18.900 4.111 1.00 95.88 201 ALA A CA 1
ATOM 1499 C C . ALA A 1 201 ? -17.149 -19.762 5.037 1.00 95.88 201 ALA A C 1
ATOM 1501 O O . ALA A 1 201 ? -17.643 -20.803 4.613 1.00 95.88 201 ALA A O 1
ATOM 1502 N N . LEU A 1 202 ? -17.437 -19.294 6.258 1.00 95.50 202 LEU A N 1
ATOM 1503 C CA . LEU A 1 202 ? -18.311 -20.006 7.199 1.00 95.50 202 LEU A CA 1
ATOM 1504 C C . LEU A 1 202 ? -19.750 -20.116 6.687 1.00 95.50 202 LEU A C 1
ATOM 1506 O O . LEU A 1 202 ? -20.385 -21.148 6.866 1.00 95.50 202 LEU A O 1
ATOM 1510 N N . LYS A 1 203 ? -20.263 -19.081 6.006 1.00 94.38 203 LYS A N 1
ATOM 1511 C CA . LYS A 1 203 ? -21.588 -19.144 5.373 1.00 94.38 203 LYS A CA 1
ATOM 1512 C C . LYS A 1 203 ? -21.667 -20.263 4.333 1.00 94.38 203 LYS A C 1
ATOM 1514 O O . LYS A 1 203 ? -22.719 -20.875 4.218 1.00 94.38 203 LYS A O 1
ATOM 1519 N N . ASN A 1 204 ? -20.611 -20.474 3.550 1.00 95.00 204 ASN A N 1
ATOM 1520 C CA . ASN A 1 204 ? -20.574 -21.528 2.540 1.00 95.00 204 ASN A CA 1
ATOM 1521 C C . ASN A 1 204 ? -20.321 -22.908 3.150 1.00 95.00 204 ASN A C 1
ATOM 1523 O O . ASN A 1 204 ? -20.872 -23.871 2.643 1.00 95.00 204 ASN A O 1
ATOM 1527 N N . TYR A 1 205 ? -19.535 -22.994 4.224 1.00 94.75 205 TYR A N 1
ATOM 1528 C CA . TYR A 1 205 ? -19.327 -24.237 4.970 1.00 94.75 205 TYR A CA 1
ATOM 1529 C C . TYR A 1 205 ? -20.615 -24.753 5.631 1.00 94.75 205 TYR A C 1
ATOM 1531 O O . TYR A 1 205 ? -20.813 -25.954 5.740 1.00 94.75 205 TYR A O 1
ATOM 1539 N N . ASP A 1 206 ? -21.490 -23.844 6.071 1.00 91.56 206 ASP A N 1
ATOM 1540 C CA . ASP A 1 206 ? -22.776 -24.180 6.698 1.00 91.56 206 ASP A CA 1
ATOM 1541 C C . ASP A 1 206 ? -23.882 -24.565 5.679 1.00 91.56 206 ASP A C 1
ATOM 1543 O O . ASP A 1 206 ? -25.027 -24.762 6.093 1.00 91.56 206 ASP A O 1
ATOM 1547 N N . LYS A 1 207 ? -23.588 -24.597 4.370 1.00 88.69 207 LYS A N 1
ATOM 1548 C CA . LYS A 1 207 ? -24.522 -25.050 3.321 1.00 88.69 207 LYS A CA 1
ATOM 1549 C C . LYS A 1 207 ? -24.360 -26.538 3.059 1.00 88.69 207 LYS A C 1
ATOM 1551 O O . LYS A 1 207 ? -25.408 -27.173 2.821 1.00 88.69 207 LYS A O 1
#

Nearest PDB structures (foldseek):
  1knc-assembly1_A  TM=8.086E-01  e=5.371E-04  Mycobacterium tuberculosis
  1me5-assembly1_C  TM=8.385E-01  e=1.396E-03  Mycobacterium tuberculosis
  1lw1-assembly1_A  TM=8.014E-01  e=7.384E-04  Mycobacterium tuberculosis H37Rv
  1me5-assembly1_B  TM=8.152E-01  e=4.350E-03  Mycobacterium tuberculosis

Radius of gyration: 18.84 Å; Cα contacts (8 Å, |Δi|>4): 226; chains: 1; bounding box: 45×44×50 Å

Sequence (207 aa):
MKQLGKFSKLTPKSNDAFQAWNAIAFKEGALSQRLKEIMAVACAATTGCDFCLDLHSKAAKRAGVTEEEIAEALMLATASKAGAAFAHGANALNAFDGIEDDEYFKRSYMPKMMELKSLAPEDFKGFMGFTMTAGTESTLTTKERELITTATAIILSCPYCIDTHVTNAKNEGATKEEIAETVFIASALNAGSAWTKAAPALKNYDK

pLDDT: mean 95.6, std 5.21, range [63.5, 98.88]

Solvent-accessible surface area (backbone atoms only — not comparable to full-atom values): 10953 Å² total; per-residue (Å²): 108,75,46,45,58,49,50,38,69,74,39,46,73,63,41,53,51,50,53,53,50,47,55,55,53,64,48,65,65,82,48,50,53,43,56,54,24,46,36,43,30,19,34,17,64,63,71,67,24,66,69,48,33,58,54,26,48,57,47,18,50,74,52,68,49,50,73,64,48,49,51,39,35,45,38,36,31,52,36,49,57,54,46,42,58,50,58,51,39,18,52,55,52,37,54,73,73,66,62,83,72,97,62,95,74,54,84,86,40,58,70,54,41,57,54,41,49,77,76,39,45,68,62,40,50,50,50,51,55,50,49,70,49,45,65,67,68,76,73,63,52,72,40,52,51,23,47,39,41,28,23,34,21,58,70,68,68,29,66,70,48,35,55,52,26,50,50,49,15,44,74,59,66,51,51,72,61,39,52,51,49,33,52,40,45,32,48,44,47,56,52,47,42,59,58,60,49,46,26,64,50,52,58,59,72,76,106

Secondary structure (DSSP, 8-state):
-HHHHHHHHHSHHHHHHHHHHHHHHTS-SSS-HHHHHHHHHHHHHHHT-HHHHHHHHHHHHHTT--HHHHHHHHHHHHHHHHHHHHHHHHHHHHHHTT---S-S--GGGGGGGGGHHHHSHHHHHHHHHHHHHTT-S-SS-HHHHHHHHHHHHHHTT-HHHHHHHHHHHHHTT--HHHHHHHHHHHHHHHHHHHHHHHHHHHHHHT-

Mean predicted aligned error: 3.41 Å

Foldseek 3Di:
DVLLVVVCVVVVVVNVVLVVLLVVLQDDDLDGNLLLLLLQCLLCLLLVQPVSNVVSVVSNVVSVHDPLSNVLLVLLSVLLVVVLVLQLVLLVQCVVVVPDDPDSDDLVSRVSSCVCCVVPVVVVVVSCVSNVCSCPSDPDDQLSSLLSNCLSCVLSVRPNSVVVSVVSNVVVPHDVVSNVSSPSSSVSSSVVSVSVVSRVVVVVVVD